Protein AF-A0A521YXJ2-F1 (afdb_monomer_lite)

Sequence (205 aa):
MDPWPPGGCRNCDVQESGEGKDGNRLSAQAKELLFYVPEQVDSIVVYGRAVLLAAIAFYGVRLAMMDIPSWEMSSSLIHLPMVPIHEFGHVVFRPFGEFVMLLGGSLFQIALPLVFGGIFLVKNRDPFAASVMLRWSAAAVTDVAPYIYDARAPQHVLLTGRTGDSGAHDFIDVLGPRRSRPRRGDDAPRPCLGRSAGVATIPRK

Radius of gyration: 31.69 Å; chains: 1; bounding box: 70×32×151 Å

Structure (mmCIF, N/CA/C/O backbone):
data_AF-A0A521YXJ2-F1
#
_entry.id   AF-A0A521YXJ2-F1
#
loop_
_atom_site.group_PDB
_atom_site.id
_atom_site.type_symbol
_atom_site.label_atom_id
_atom_site.label_alt_id
_atom_site.label_comp_id
_atom_site.label_asym_id
_atom_site.label_entity_id
_atom_site.label_seq_id
_atom_site.pdbx_PDB_ins_code
_atom_site.Cartn_x
_atom_site.Cartn_y
_atom_site.Cartn_z
_atom_site.occupancy
_atom_site.B_iso_or_equiv
_atom_site.auth_seq_id
_atom_site.auth_comp_id
_atom_site.auth_asym_id
_atom_site.auth_atom_id
_atom_site.pdbx_PDB_model_num
ATOM 1 N N . MET A 1 1 ? 46.396 -4.142 70.827 1.00 41.16 1 MET A N 1
ATOM 2 C CA . MET A 1 1 ? 46.590 -5.598 70.638 1.00 41.16 1 MET A CA 1
ATOM 3 C C . MET A 1 1 ? 45.192 -6.157 70.529 1.00 41.16 1 MET A C 1
ATOM 5 O O . MET A 1 1 ? 44.500 -6.270 71.531 1.00 41.16 1 MET A O 1
ATOM 9 N N . ASP A 1 2 ? 44.758 -6.274 69.280 1.00 53.59 2 ASP A N 1
ATOM 10 C CA . ASP A 1 2 ? 43.369 -6.103 68.834 1.00 53.59 2 ASP A CA 1
ATOM 11 C C . ASP A 1 2 ? 42.648 -7.465 68.725 1.00 53.59 2 ASP A C 1
ATOM 13 O O . ASP A 1 2 ? 43.304 -8.497 68.889 1.00 53.59 2 ASP A O 1
ATOM 17 N N . PRO A 1 3 ? 41.332 -7.513 68.421 1.00 57.75 3 PRO A N 1
ATOM 18 C CA . PRO A 1 3 ? 40.996 -7.575 66.993 1.00 57.75 3 PRO A CA 1
ATOM 19 C C . PRO A 1 3 ? 39.682 -6.879 66.565 1.00 57.75 3 PRO A C 1
ATOM 21 O O . PRO A 1 3 ? 38.615 -7.075 67.137 1.00 57.75 3 PRO A O 1
ATOM 24 N N . TRP A 1 4 ? 39.810 -6.081 65.501 1.00 54.09 4 TRP A N 1
ATOM 25 C CA . TRP A 1 4 ? 38.975 -5.993 64.285 1.00 54.09 4 TRP A CA 1
ATOM 26 C C . TRP A 1 4 ? 37.512 -6.521 64.305 1.00 54.09 4 TRP A C 1
ATOM 28 O O . TRP A 1 4 ? 37.307 -7.718 64.512 1.00 54.09 4 TRP A O 1
ATOM 38 N N . PRO A 1 5 ? 36.489 -5.716 63.934 1.00 60.41 5 PRO A N 1
ATOM 39 C CA . PRO A 1 5 ? 35.164 -6.238 63.592 1.00 60.41 5 PRO A CA 1
ATOM 40 C C . PRO A 1 5 ? 35.111 -6.761 62.137 1.00 60.41 5 PRO A C 1
ATOM 42 O O . PRO A 1 5 ? 35.744 -6.189 61.245 1.00 60.41 5 PRO A O 1
ATOM 45 N N . PRO A 1 6 ? 34.359 -7.843 61.863 1.00 55.09 6 PRO A N 1
ATOM 46 C CA . PRO A 1 6 ? 34.331 -8.502 60.561 1.00 55.09 6 PRO A CA 1
ATOM 47 C C . PRO A 1 6 ? 33.684 -7.620 59.486 1.00 55.09 6 PRO A C 1
ATOM 49 O O . PRO A 1 6 ? 32.713 -6.906 59.730 1.00 55.09 6 PRO A O 1
ATOM 52 N N . GLY A 1 7 ? 34.270 -7.674 58.288 1.00 53.66 7 GLY A N 1
ATOM 53 C CA . GLY A 1 7 ? 33.936 -6.829 57.151 1.00 53.66 7 GLY A CA 1
ATOM 54 C C . GLY A 1 7 ? 32.462 -6.864 56.754 1.00 53.66 7 GLY A C 1
ATOM 55 O O . GLY A 1 7 ? 31.881 -7.923 56.523 1.00 53.66 7 GLY A O 1
ATOM 56 N N . GLY A 1 8 ? 31.892 -5.669 56.598 1.00 50.81 8 GLY A N 1
ATOM 57 C CA . GLY A 1 8 ? 30.672 -5.472 55.834 1.00 50.81 8 GLY A CA 1
ATOM 58 C C . GLY A 1 8 ? 30.930 -5.815 54.369 1.00 50.81 8 GLY A C 1
ATOM 59 O O . GLY A 1 8 ? 31.820 -5.245 53.732 1.00 50.81 8 GLY A O 1
ATOM 60 N N . CYS A 1 9 ? 30.161 -6.770 53.850 1.00 53.72 9 CYS A N 1
ATOM 61 C CA . CYS A 1 9 ? 30.070 -7.047 52.427 1.00 53.72 9 CYS A CA 1
ATOM 62 C C . CYS A 1 9 ? 29.789 -5.746 51.673 1.00 53.72 9 CYS A C 1
ATOM 64 O O . CYS A 1 9 ? 28.797 -5.064 51.922 1.00 53.72 9 CYS A O 1
ATOM 66 N N . ARG A 1 10 ? 30.678 -5.422 50.733 1.00 55.75 10 ARG A N 1
ATOM 67 C CA . ARG A 1 10 ? 30.412 -4.460 49.667 1.00 55.75 10 ARG A CA 1
ATOM 68 C C . ARG A 1 10 ? 29.102 -4.866 48.993 1.00 55.75 10 ARG A C 1
ATOM 70 O O . ARG A 1 10 ? 28.999 -6.003 48.534 1.00 55.75 10 ARG A O 1
ATOM 77 N N . ASN A 1 11 ? 28.144 -3.945 48.913 1.00 50.59 11 ASN A N 1
ATOM 78 C CA . ASN A 1 11 ? 27.111 -4.005 47.887 1.00 50.59 11 ASN A CA 1
ATOM 79 C C . ASN A 1 11 ? 27.833 -4.014 46.536 1.00 50.59 11 ASN A C 1
ATOM 81 O O . ASN A 1 11 ? 28.225 -2.976 46.009 1.00 50.59 11 ASN A O 1
ATOM 85 N N . CYS A 1 12 ? 28.066 -5.208 46.003 1.00 54.59 12 CYS A N 1
ATOM 86 C CA . CYS A 1 12 ? 28.153 -5.395 44.574 1.00 54.59 12 CYS A CA 1
ATOM 87 C C . CYS A 1 12 ? 26.705 -5.359 44.101 1.00 54.59 12 CYS A C 1
ATOM 89 O O . CYS A 1 12 ? 26.057 -6.401 44.018 1.00 54.59 12 CYS A O 1
ATOM 91 N N . ASP A 1 13 ? 26.183 -4.155 43.867 1.00 52.94 13 ASP A N 1
ATOM 92 C CA . ASP A 1 13 ? 25.022 -4.002 43.006 1.00 52.94 13 ASP A CA 1
ATOM 93 C C . ASP A 1 13 ? 25.432 -4.597 41.660 1.00 52.94 13 ASP A C 1
ATOM 95 O O . ASP A 1 13 ? 26.176 -4.003 40.877 1.00 52.94 13 ASP A O 1
ATOM 99 N N . VAL A 1 14 ? 25.038 -5.853 41.453 1.00 51.22 14 VAL A N 1
ATOM 100 C CA . VAL A 1 14 ? 25.116 -6.514 40.162 1.00 51.22 14 VAL A CA 1
ATOM 101 C C . VAL A 1 14 ? 24.252 -5.666 39.250 1.00 51.22 14 VAL A C 1
ATOM 103 O O . VAL A 1 14 ? 23.027 -5.643 39.357 1.00 51.22 14 VAL A O 1
ATOM 106 N N . GLN A 1 15 ? 24.921 -4.913 38.387 1.00 52.69 15 GLN A N 1
ATOM 107 C CA . GLN A 1 15 ? 24.310 -4.192 37.292 1.00 52.69 15 GLN A CA 1
ATOM 108 C C . GLN A 1 15 ? 23.819 -5.254 36.304 1.00 52.69 15 GLN A C 1
ATOM 110 O O . GLN A 1 15 ? 24.511 -5.633 35.362 1.00 52.69 15 GLN A O 1
ATOM 115 N N . GLU A 1 16 ? 22.653 -5.827 36.608 1.00 52.62 16 GLU A N 1
ATOM 116 C CA . GLU A 1 16 ? 21.943 -6.743 35.729 1.00 52.62 16 GLU A CA 1
ATOM 117 C C . GLU A 1 16 ? 21.689 -5.998 34.418 1.00 52.62 16 GLU A C 1
ATOM 119 O O . GLU A 1 16 ? 21.041 -4.948 34.389 1.00 52.62 16 GLU A O 1
ATOM 124 N N . SER A 1 17 ? 22.301 -6.526 33.360 1.00 49.09 17 SER A N 1
ATOM 125 C CA . SER A 1 17 ? 22.261 -6.041 31.986 1.00 49.09 17 SER A CA 1
ATOM 126 C C . SER A 1 17 ? 20.885 -5.475 31.601 1.00 49.09 17 SER A C 1
ATOM 128 O O . SER A 1 17 ? 19.866 -6.171 31.626 1.00 49.09 17 SER A O 1
ATOM 130 N N . GLY A 1 18 ? 20.869 -4.192 31.222 1.00 54.66 18 GLY A N 1
ATOM 131 C CA . GLY A 1 18 ? 19.676 -3.446 30.814 1.00 54.66 18 GLY A CA 1
ATOM 132 C C . GLY A 1 18 ? 18.963 -4.000 29.575 1.00 54.66 18 GLY A C 1
ATOM 133 O O . GLY A 1 18 ? 17.796 -3.680 29.366 1.00 54.66 18 GLY A O 1
ATOM 134 N N . GLU A 1 19 ? 19.586 -4.899 28.804 1.00 55.28 19 GLU A N 1
ATOM 135 C CA . GLU A 1 19 ? 18.961 -5.492 27.612 1.00 55.28 19 GLU A CA 1
ATOM 136 C C . GLU A 1 19 ? 17.715 -6.330 27.942 1.00 55.28 19 GLU A C 1
ATOM 138 O O . GLU A 1 19 ? 16.719 -6.275 27.216 1.00 55.28 19 GLU A O 1
ATOM 143 N N . GLY A 1 20 ? 17.713 -7.059 29.065 1.00 57.03 20 GLY A N 1
ATOM 144 C CA . GLY A 1 20 ? 16.579 -7.909 29.455 1.00 57.03 20 GLY A CA 1
ATOM 145 C C . GLY A 1 20 ? 15.362 -7.122 29.960 1.00 57.03 20 GLY A C 1
ATOM 146 O O . GLY A 1 20 ? 14.214 -7.490 29.698 1.00 57.03 20 GLY A O 1
ATOM 147 N N . LYS A 1 21 ? 15.594 -6.004 30.661 1.00 60.59 21 LYS A N 1
ATOM 148 C CA . LYS A 1 21 ? 14.526 -5.126 31.171 1.00 60.59 21 LYS A CA 1
ATOM 149 C C . LYS A 1 21 ? 13.880 -4.312 30.054 1.00 60.59 21 LYS A C 1
ATOM 151 O O . LYS A 1 21 ? 12.656 -4.170 30.045 1.00 60.59 21 LYS A O 1
ATOM 156 N N . ASP A 1 22 ? 14.672 -3.820 29.110 1.00 70.56 22 ASP A N 1
ATOM 157 C CA . ASP A 1 22 ? 14.173 -2.984 28.020 1.00 70.56 22 ASP A CA 1
ATOM 158 C C . ASP A 1 22 ? 13.375 -3.803 26.993 1.00 70.56 22 ASP A C 1
ATOM 160 O O . ASP A 1 22 ? 12.296 -3.374 26.576 1.00 70.56 22 ASP A O 1
ATOM 164 N N . GLY A 1 23 ? 13.792 -5.040 26.691 1.00 76.38 23 GLY A N 1
ATOM 165 C CA . GLY A 1 23 ? 13.023 -5.964 25.844 1.00 76.38 23 GLY A CA 1
ATOM 166 C C . GLY A 1 23 ? 11.642 -6.327 26.416 1.00 76.38 23 GLY A C 1
ATOM 167 O O . GLY A 1 23 ? 10.638 -6.350 25.694 1.00 76.38 23 GLY A O 1
ATOM 168 N N . ASN A 1 24 ? 11.547 -6.529 27.734 1.00 82.56 24 ASN A N 1
ATOM 169 C CA . ASN A 1 24 ? 10.267 -6.790 28.404 1.00 82.56 24 ASN A CA 1
ATOM 170 C C . ASN A 1 24 ? 9.344 -5.561 28.416 1.00 82.56 24 ASN A C 1
ATOM 172 O O . ASN A 1 24 ? 8.128 -5.702 28.298 1.00 82.56 24 ASN A O 1
ATOM 176 N N . ARG A 1 25 ? 9.897 -4.346 28.501 1.00 83.19 25 ARG A N 1
ATOM 177 C CA . ARG A 1 25 ? 9.107 -3.104 28.451 1.00 83.19 25 ARG A CA 1
ATOM 178 C C . ARG A 1 25 ? 8.582 -2.819 27.049 1.00 83.19 25 ARG A C 1
ATOM 180 O O . ARG A 1 25 ? 7.405 -2.500 26.907 1.00 83.19 25 ARG A O 1
ATOM 187 N N . LEU A 1 26 ? 9.416 -2.982 26.023 1.00 83.75 26 LEU A N 1
ATOM 188 C CA . LEU A 1 26 ? 9.014 -2.789 24.627 1.00 83.75 26 LEU A CA 1
ATOM 189 C C . LEU A 1 26 ? 7.936 -3.792 24.206 1.00 83.75 26 LEU A C 1
ATOM 191 O O . LEU A 1 26 ? 6.938 -3.412 23.598 1.00 83.75 26 LEU A O 1
ATOM 195 N N . SER A 1 27 ? 8.095 -5.063 24.575 1.00 83.12 27 SER A N 1
ATOM 196 C CA . SER A 1 27 ? 7.092 -6.089 24.275 1.00 83.12 27 SER A CA 1
ATOM 197 C C . SER A 1 27 ? 5.777 -5.867 25.028 1.00 83.12 27 SER A C 1
ATOM 199 O O . SER A 1 27 ? 4.709 -6.085 24.454 1.00 83.12 27 SER A O 1
ATOM 201 N N . ALA A 1 28 ? 5.821 -5.388 26.274 1.00 83.81 28 ALA A N 1
ATOM 202 C CA . ALA A 1 28 ? 4.622 -5.013 27.022 1.00 83.81 28 ALA A CA 1
ATOM 203 C C . ALA A 1 28 ? 3.886 -3.827 26.375 1.00 83.81 28 ALA A C 1
ATOM 205 O O . ALA A 1 28 ? 2.679 -3.910 26.154 1.00 83.81 28 ALA A O 1
ATOM 206 N N . GLN A 1 29 ? 4.610 -2.772 25.989 1.00 85.00 29 GLN A N 1
ATOM 207 C CA . GLN A 1 29 ? 4.040 -1.613 25.290 1.00 85.00 29 GLN A CA 1
ATOM 208 C C . GLN A 1 29 ? 3.445 -1.998 23.931 1.00 85.00 29 GLN A C 1
ATOM 210 O O . GLN A 1 29 ? 2.347 -1.565 23.589 1.00 85.00 29 GLN A O 1
ATOM 215 N N . ALA A 1 30 ? 4.132 -2.850 23.167 1.00 85.00 30 ALA A N 1
ATOM 216 C CA . ALA A 1 30 ? 3.632 -3.338 21.885 1.00 85.00 30 ALA A CA 1
ATOM 217 C C . ALA A 1 30 ? 2.335 -4.143 22.046 1.00 85.00 30 ALA A C 1
ATOM 219 O O . ALA A 1 30 ? 1.406 -3.968 21.261 1.00 85.00 30 ALA A O 1
ATOM 220 N N . LYS A 1 31 ? 2.243 -4.995 23.077 1.00 85.50 31 LYS A N 1
ATOM 221 C CA . LYS A 1 31 ? 1.017 -5.747 23.382 1.00 85.50 31 LYS A CA 1
ATOM 222 C C . LYS A 1 31 ? -0.137 -4.827 23.756 1.00 85.50 31 LYS A C 1
ATOM 224 O O . LYS A 1 31 ? -1.232 -5.020 23.241 1.00 85.50 31 LYS A O 1
ATOM 229 N N . GLU A 1 32 ? 0.110 -3.833 24.606 1.00 87.69 32 GLU A N 1
ATOM 230 C CA . GLU A 1 32 ? -0.907 -2.847 24.986 1.00 87.69 32 GLU A CA 1
ATOM 231 C C . GLU A 1 32 ? -1.436 -2.097 23.760 1.00 87.69 32 GLU A C 1
ATOM 233 O O . GLU A 1 32 ? -2.633 -1.859 23.648 1.00 87.69 32 GLU A O 1
ATOM 238 N N . LEU A 1 33 ? -0.554 -1.764 22.817 1.00 85.25 33 LEU A N 1
ATOM 239 C CA . LEU A 1 33 ? -0.923 -1.020 21.622 1.00 85.25 33 LEU A CA 1
ATOM 240 C C . LEU A 1 33 ? -1.685 -1.876 20.599 1.00 85.25 33 LEU A C 1
ATOM 242 O O . LEU A 1 33 ? -2.711 -1.446 20.077 1.00 85.25 33 LEU A O 1
ATOM 246 N N . LEU A 1 34 ? -1.195 -3.088 20.316 1.00 86.06 34 LEU A N 1
ATOM 247 C CA . LEU A 1 34 ? -1.782 -4.003 19.327 1.00 86.06 34 LEU A CA 1
ATOM 248 C C . LEU A 1 34 ? -3.118 -4.586 19.781 1.00 86.06 34 LEU A C 1
ATOM 250 O O . LEU A 1 34 ? -4.016 -4.775 18.964 1.00 86.06 34 LEU A O 1
ATOM 254 N N . PHE A 1 35 ? -3.242 -4.869 21.073 1.00 88.38 35 PHE A N 1
ATOM 255 C CA . PHE A 1 35 ? -4.429 -5.473 21.667 1.00 88.38 35 PHE A CA 1
ATOM 256 C C . PHE A 1 35 ? -5.184 -4.483 22.547 1.00 88.38 35 PHE A C 1
ATOM 258 O O . PHE A 1 35 ? -5.860 -4.888 23.490 1.00 88.38 35 PHE A O 1
ATOM 265 N N . TYR A 1 36 ? -5.076 -3.187 22.247 1.00 86.00 36 TYR A N 1
ATOM 266 C CA . TYR A 1 36 ? -5.874 -2.181 22.928 1.00 86.00 36 TYR A CA 1
ATOM 267 C C . TYR A 1 36 ? -7.362 -2.478 22.715 1.00 86.00 36 TYR A C 1
ATOM 269 O O . TYR A 1 36 ? -7.860 -2.468 21.586 1.00 86.00 36 TYR A O 1
ATOM 277 N N . VAL A 1 37 ? -8.072 -2.728 23.815 1.00 83.38 37 VAL A N 1
ATOM 278 C CA . VAL A 1 37 ? -9.523 -2.894 23.831 1.00 83.38 37 VAL A CA 1
ATOM 279 C C . VAL A 1 37 ? -10.107 -1.754 24.665 1.00 83.38 37 VAL A C 1
ATOM 281 O O . VAL A 1 37 ? -9.789 -1.654 25.850 1.00 83.38 37 VAL A O 1
ATOM 284 N N . PRO A 1 38 ? -10.931 -0.873 24.076 1.00 82.50 38 PRO A N 1
ATOM 285 C CA . PRO A 1 38 ? -11.632 0.157 24.835 1.00 82.50 38 PRO A CA 1
ATOM 286 C C . PRO A 1 38 ? -12.597 -0.465 25.855 1.00 82.50 38 PRO A C 1
ATOM 288 O O . PRO A 1 38 ? -13.242 -1.474 25.581 1.00 82.50 38 PRO A O 1
ATOM 291 N N . GLU A 1 39 ? -12.716 0.172 27.020 1.00 77.75 39 GLU A N 1
ATOM 292 C CA . GLU A 1 39 ? -13.509 -0.320 28.158 1.00 77.75 39 GLU A CA 1
ATOM 293 C C . GLU A 1 39 ? -15.015 -0.381 27.856 1.00 77.75 39 GLU A C 1
ATOM 295 O O . GLU A 1 39 ? -15.726 -1.236 28.379 1.00 77.75 39 GLU A O 1
ATOM 300 N N . GLN A 1 40 ? -15.502 0.501 26.977 1.00 81.75 40 GLN A N 1
ATOM 301 C CA . GLN A 1 40 ? -16.891 0.535 26.526 1.00 81.75 40 GLN A CA 1
ATOM 302 C C . GLN A 1 40 ? -16.944 0.875 25.034 1.00 81.75 40 GLN A C 1
ATOM 304 O O . GLN A 1 40 ? -16.298 1.819 24.575 1.00 81.75 40 GLN A O 1
ATOM 309 N N . VAL A 1 41 ? -17.726 0.111 24.271 1.00 84.38 41 VAL A N 1
ATOM 310 C CA . VAL A 1 41 ? -17.994 0.364 22.850 1.00 84.38 41 VAL A CA 1
ATOM 311 C C . VAL A 1 41 ? -19.480 0.187 22.613 1.00 84.38 41 VAL A C 1
ATOM 313 O O . VAL A 1 41 ? -20.065 -0.804 23.048 1.00 84.38 41 VAL A O 1
ATOM 316 N N . ASP A 1 42 ? -20.084 1.132 21.900 1.00 90.38 42 ASP A N 1
ATOM 317 C CA . ASP A 1 42 ? -21.460 0.989 21.443 1.00 90.38 42 ASP A CA 1
ATOM 318 C C . ASP A 1 42 ? -21.597 -0.270 20.568 1.00 90.38 42 ASP A C 1
ATOM 320 O O . ASP A 1 42 ? -20.776 -0.535 19.681 1.00 90.38 42 ASP A O 1
ATOM 324 N N . SER A 1 43 ? -22.656 -1.045 20.797 1.00 91.25 43 SER A N 1
ATOM 325 C CA . SER A 1 43 ? -22.951 -2.249 20.019 1.00 91.25 43 SER A CA 1
ATOM 326 C C . SER A 1 43 ? -23.026 -1.963 18.516 1.00 91.25 43 SER A C 1
ATOM 328 O O . SER A 1 43 ? -22.565 -2.780 17.719 1.00 91.25 43 SER A O 1
ATOM 330 N N . ILE A 1 44 ? -23.526 -0.791 18.106 1.00 94.50 44 ILE A N 1
ATOM 331 C CA . ILE A 1 44 ? -23.603 -0.405 16.692 1.00 94.50 44 ILE A CA 1
ATOM 332 C C . ILE A 1 44 ? -22.220 -0.335 16.036 1.00 94.50 44 ILE A C 1
ATOM 334 O O . ILE A 1 44 ? -22.055 -0.751 14.890 1.00 94.50 44 ILE A O 1
ATOM 338 N N . VAL A 1 45 ? -21.204 0.126 16.772 1.00 92.19 45 VAL A N 1
ATOM 339 C CA . VAL A 1 45 ? -19.823 0.224 16.284 1.00 92.19 45 VAL A CA 1
ATOM 340 C C . VAL A 1 45 ? -19.212 -1.167 16.151 1.00 92.19 45 VAL A C 1
ATOM 342 O O . VAL A 1 45 ? -18.511 -1.433 15.175 1.00 92.19 45 VAL A O 1
ATOM 345 N N . VAL A 1 46 ? -19.505 -2.075 17.086 1.00 92.62 46 VAL A N 1
ATOM 346 C CA . VAL A 1 46 ? -19.044 -3.470 17.019 1.00 92.62 46 VAL A CA 1
ATOM 347 C C . VAL A 1 46 ? -19.629 -4.173 15.797 1.00 92.62 46 VAL A C 1
ATOM 349 O O . VAL A 1 46 ? -18.873 -4.722 14.993 1.00 92.62 46 VAL A O 1
ATOM 352 N N . TYR A 1 47 ? -20.949 -4.109 15.605 1.00 95.06 47 TYR A N 1
ATOM 353 C CA . TYR A 1 47 ? -21.595 -4.700 14.431 1.00 95.06 47 TYR A CA 1
ATOM 354 C C . TYR A 1 47 ? -21.111 -4.048 13.133 1.00 95.06 47 TYR A C 1
ATOM 356 O O . TYR A 1 47 ? -20.799 -4.755 12.177 1.00 95.06 47 TYR A O 1
ATOM 364 N N . GLY A 1 48 ? -20.955 -2.721 13.111 1.00 96.19 48 GLY A N 1
ATOM 365 C CA . GLY A 1 48 ? -20.400 -2.000 11.966 1.00 96.19 48 GLY A CA 1
ATOM 366 C C . GLY A 1 48 ? -18.989 -2.469 11.601 1.00 96.19 48 GLY A C 1
ATOM 367 O O . GLY A 1 48 ? -18.720 -2.766 10.437 1.00 96.19 48 GLY A O 1
ATOM 368 N N . ARG A 1 49 ? -18.096 -2.617 12.589 1.00 95.00 49 ARG A N 1
ATOM 369 C CA . ARG A 1 49 ? -16.736 -3.148 12.385 1.00 95.00 49 ARG A CA 1
ATOM 370 C C . ARG A 1 49 ? -16.748 -4.602 11.924 1.00 95.00 49 ARG A C 1
ATOM 372 O O . ARG A 1 49 ? -15.954 -4.949 11.056 1.00 95.00 49 ARG A O 1
ATOM 379 N N . ALA A 1 50 ? -17.647 -5.432 12.447 1.00 95.50 50 ALA A N 1
ATOM 380 C CA . ALA A 1 50 ? -17.781 -6.824 12.025 1.00 95.50 50 ALA A CA 1
ATOM 381 C C . ALA A 1 50 ? -18.233 -6.939 10.558 1.00 95.50 50 ALA A C 1
ATOM 383 O O . ALA A 1 50 ? -17.620 -7.675 9.785 1.00 95.50 50 ALA A O 1
ATOM 384 N N . VAL A 1 51 ? -19.247 -6.167 10.148 1.00 97.12 51 VAL A N 1
ATOM 385 C CA . VAL A 1 51 ? -19.700 -6.118 8.747 1.00 97.12 51 VAL A CA 1
ATOM 386 C C . VAL A 1 51 ? -18.593 -5.591 7.838 1.00 97.12 51 VAL A C 1
ATOM 388 O O . VAL A 1 51 ? -18.319 -6.184 6.795 1.00 97.12 51 VAL A O 1
ATOM 391 N N . LEU A 1 52 ? -17.913 -4.517 8.244 1.00 96.62 52 LEU A N 1
ATOM 392 C CA . LEU A 1 52 ? -16.798 -3.959 7.486 1.00 96.62 52 LEU A CA 1
ATOM 393 C C . LEU A 1 52 ? -15.658 -4.974 7.336 1.00 96.62 52 LEU A C 1
ATOM 395 O O . LEU A 1 52 ? -15.134 -5.145 6.238 1.00 96.62 52 LEU A O 1
ATOM 399 N N . LEU A 1 53 ? -15.304 -5.689 8.405 1.00 96.31 53 LEU A N 1
ATOM 400 C CA . LEU A 1 53 ? -14.286 -6.736 8.364 1.00 96.31 53 LEU A CA 1
ATOM 401 C C . LEU A 1 53 ? -14.680 -7.862 7.407 1.00 96.31 53 LEU A C 1
ATOM 403 O O . LEU A 1 53 ? -13.852 -8.289 6.607 1.00 96.31 53 LEU A O 1
ATOM 407 N N . ALA A 1 54 ? -15.937 -8.308 7.447 1.00 97.25 54 ALA A N 1
ATOM 408 C CA . ALA A 1 54 ? -16.446 -9.330 6.540 1.00 97.25 54 ALA A CA 1
ATOM 409 C C . ALA A 1 54 ? -16.382 -8.873 5.073 1.00 97.25 54 ALA A C 1
ATOM 411 O O . ALA A 1 54 ? -15.914 -9.624 4.219 1.00 97.25 54 ALA A O 1
ATOM 412 N N . ALA A 1 55 ? -16.769 -7.627 4.780 1.00 97.12 55 ALA A N 1
ATOM 413 C CA . ALA A 1 55 ? -16.680 -7.053 3.438 1.00 97.12 55 ALA A CA 1
ATOM 414 C C . ALA A 1 55 ? -15.223 -6.957 2.946 1.00 97.12 55 ALA A C 1
ATOM 416 O O . ALA A 1 55 ? -14.911 -7.344 1.819 1.00 97.12 55 ALA A O 1
ATOM 417 N N . ILE A 1 56 ? -14.313 -6.499 3.809 1.00 96.31 56 ILE A N 1
ATOM 418 C CA . ILE A 1 56 ? -12.876 -6.402 3.530 1.00 96.31 56 ILE A CA 1
ATOM 419 C C . ILE A 1 56 ? -12.256 -7.790 3.309 1.00 96.31 56 ILE A C 1
ATOM 421 O O . ILE A 1 56 ? -11.441 -7.964 2.396 1.00 96.31 56 ILE A O 1
ATOM 425 N N . ALA A 1 57 ? -12.633 -8.782 4.116 1.00 95.69 57 ALA A N 1
ATOM 426 C CA . ALA A 1 57 ? -12.175 -10.160 3.979 1.00 95.69 57 ALA A CA 1
ATOM 427 C C . ALA A 1 57 ? -12.677 -10.775 2.669 1.00 95.69 57 ALA A C 1
ATOM 429 O O . ALA A 1 57 ? -11.871 -11.277 1.891 1.00 95.69 57 ALA A O 1
ATOM 430 N N . PHE A 1 58 ? -13.972 -10.644 2.370 1.00 96.81 58 PHE A N 1
ATOM 431 C CA . PHE A 1 58 ? -14.563 -11.100 1.112 1.00 96.81 58 PHE A CA 1
ATOM 432 C C . PHE A 1 58 ? -13.866 -10.478 -0.102 1.00 96.81 58 PHE A C 1
ATOM 434 O O . PHE A 1 58 ? -13.410 -11.194 -0.992 1.00 96.81 58 PHE A O 1
ATOM 441 N N . TYR A 1 59 ? -13.704 -9.152 -0.114 1.00 96.44 59 TYR A N 1
ATOM 442 C CA . TYR A 1 59 ? -12.983 -8.471 -1.187 1.00 96.44 59 TYR A CA 1
ATOM 443 C C . TYR A 1 59 ? -11.514 -8.915 -1.260 1.00 96.44 59 TYR A C 1
ATOM 445 O O . TYR A 1 59 ? -10.956 -9.029 -2.343 1.00 96.44 59 TYR A O 1
ATOM 453 N N . GLY A 1 60 ? -10.889 -9.224 -0.121 1.00 93.50 60 GLY A N 1
ATOM 454 C CA . GLY A 1 60 ? -9.509 -9.718 -0.069 1.00 93.50 60 GLY A CA 1
ATOM 455 C C . GLY A 1 60 ? -9.362 -11.091 -0.705 1.00 9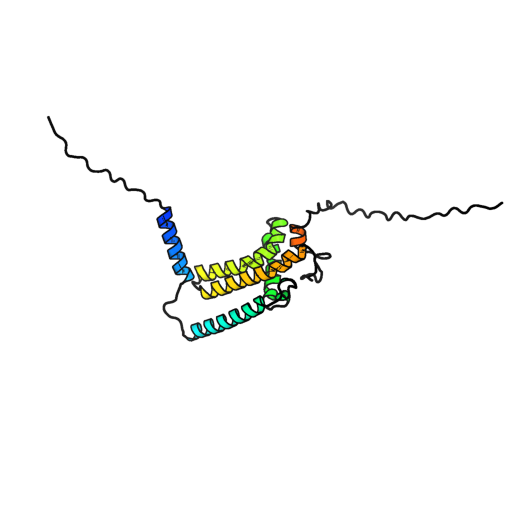3.50 60 GLY A C 1
ATOM 456 O O . GLY A 1 60 ? -8.453 -11.295 -1.498 1.00 93.50 60 GLY A O 1
ATOM 457 N N . VAL A 1 61 ? -10.297 -11.997 -0.425 1.00 94.44 61 VAL A N 1
ATOM 458 C CA . VAL A 1 61 ? -10.363 -13.309 -1.077 1.00 94.44 61 VAL A CA 1
ATOM 459 C C . VAL A 1 61 ? -10.564 -13.152 -2.583 1.00 94.44 61 VAL A C 1
ATOM 461 O O . VAL A 1 61 ? -9.885 -13.819 -3.354 1.00 94.44 61 VAL A O 1
ATOM 464 N N . ARG A 1 62 ? -11.434 -12.230 -3.018 1.00 95.00 62 ARG A N 1
ATOM 465 C CA . ARG A 1 62 ? -11.628 -11.941 -4.448 1.00 95.00 62 ARG A CA 1
ATOM 466 C C . ARG A 1 62 ? -10.337 -11.479 -5.123 1.00 95.00 62 ARG A C 1
ATOM 468 O O . ARG A 1 62 ? -10.042 -11.988 -6.193 1.00 95.00 62 ARG A O 1
ATOM 475 N N . LEU A 1 63 ? -9.574 -10.580 -4.495 1.00 93.25 63 LEU A N 1
ATOM 476 C CA . LEU A 1 63 ? -8.266 -10.148 -5.003 1.00 93.25 63 LEU A CA 1
ATOM 477 C C . LEU A 1 63 ? -7.244 -11.294 -5.017 1.00 93.25 63 LEU A C 1
ATOM 479 O O . LEU A 1 63 ? -6.517 -11.447 -5.985 1.00 93.25 63 LEU A O 1
ATOM 483 N N . ALA A 1 64 ? -7.213 -12.129 -3.977 1.00 91.38 64 ALA A N 1
ATOM 484 C CA . ALA A 1 64 ? -6.290 -13.264 -3.891 1.00 91.38 64 ALA A CA 1
ATOM 485 C C . ALA A 1 64 ? -6.581 -14.376 -4.916 1.00 91.38 64 ALA A C 1
ATOM 487 O O . ALA A 1 64 ? -5.709 -15.192 -5.195 1.00 91.38 64 ALA A O 1
ATOM 488 N N . MET A 1 65 ? -7.806 -14.428 -5.447 1.00 93.62 65 MET A N 1
ATOM 489 C CA . MET A 1 65 ? -8.206 -15.347 -6.515 1.00 93.62 65 MET A CA 1
ATOM 490 C C . MET A 1 65 ? -7.941 -14.797 -7.924 1.00 93.62 65 MET A C 1
ATOM 492 O O . MET A 1 65 ? -8.127 -15.545 -8.881 1.00 93.62 65 MET A O 1
ATOM 496 N N . MET A 1 66 ? -7.567 -13.520 -8.064 1.00 92.62 66 MET A N 1
ATOM 497 C CA . MET A 1 66 ? -7.212 -12.940 -9.362 1.00 92.62 66 MET A CA 1
ATOM 498 C C . MET A 1 66 ? -5.886 -13.504 -9.859 1.00 92.62 66 MET A C 1
ATOM 500 O O . MET A 1 66 ? -4.996 -13.845 -9.073 1.00 92.62 66 MET A O 1
ATOM 504 N N . ASP A 1 67 ? -5.739 -13.566 -11.175 1.00 91.88 67 ASP A N 1
ATOM 505 C CA . ASP A 1 67 ? -4.507 -14.022 -11.793 1.00 91.88 67 ASP A CA 1
ATOM 506 C C . ASP A 1 67 ? -3.421 -12.937 -11.701 1.00 91.88 67 ASP A C 1
ATOM 508 O O . ASP A 1 67 ? -3.478 -11.884 -12.340 1.00 91.88 67 ASP A O 1
ATOM 512 N N . ILE A 1 68 ? -2.420 -13.192 -10.855 1.00 86.25 68 ILE A N 1
ATOM 513 C CA . ILE A 1 68 ? -1.334 -12.242 -10.582 1.00 86.25 68 ILE A CA 1
ATOM 514 C C . ILE A 1 68 ? -0.468 -12.001 -11.835 1.00 86.25 68 ILE A C 1
ATOM 516 O O . ILE A 1 68 ? -0.212 -10.835 -12.132 1.00 86.25 68 ILE A O 1
ATOM 520 N N . PRO A 1 69 ? -0.027 -13.028 -12.599 1.00 86.56 69 PRO A N 1
ATOM 521 C CA . PRO A 1 69 ? 0.819 -12.823 -13.778 1.00 86.56 69 PRO A CA 1
ATOM 522 C C . PRO A 1 69 ? 0.178 -12.014 -14.910 1.00 86.56 69 PRO A C 1
ATOM 524 O O . PRO A 1 69 ? 0.894 -11.292 -15.594 1.00 86.56 69 PRO A O 1
ATOM 527 N N . SER A 1 70 ? -1.138 -12.107 -15.131 1.00 86.44 70 SER A N 1
ATOM 528 C CA . SER A 1 70 ? -1.827 -11.279 -16.138 1.00 86.44 70 SER A CA 1
ATOM 529 C C . SER A 1 70 ? -2.078 -9.836 -15.690 1.00 86.44 70 SER A C 1
ATOM 531 O O . SER A 1 70 ? -2.559 -9.029 -16.486 1.00 86.44 70 SER A O 1
ATOM 533 N N . TRP A 1 71 ? -1.743 -9.502 -14.439 1.00 90.19 71 TRP A N 1
ATOM 534 C CA . TRP A 1 71 ? -2.036 -8.223 -13.795 1.00 90.19 71 TRP A CA 1
ATOM 535 C C . TRP A 1 71 ? -3.531 -7.873 -13.806 1.00 90.19 71 TRP A C 1
ATOM 537 O O . TRP A 1 71 ? -3.920 -6.709 -13.914 1.00 90.19 71 TRP A O 1
ATOM 547 N N . GLU A 1 72 ? -4.393 -8.880 -13.635 1.00 90.75 72 GLU A N 1
ATOM 548 C CA . GLU A 1 72 ? -5.853 -8.712 -13.578 1.00 90.75 72 GLU A CA 1
ATOM 549 C C . GLU A 1 72 ? -6.275 -7.679 -12.514 1.00 90.75 72 GLU A C 1
ATOM 551 O O . GLU A 1 72 ? -7.230 -6.918 -12.699 1.00 90.75 72 GLU A O 1
ATOM 556 N N . MET A 1 73 ? -5.502 -7.579 -11.427 1.00 90.69 73 MET A N 1
ATOM 557 C CA . MET A 1 73 ? -5.746 -6.638 -10.335 1.00 90.69 73 MET A CA 1
ATOM 558 C C . MET A 1 73 ? -5.673 -5.157 -10.748 1.00 90.69 73 MET A C 1
ATOM 560 O O . MET A 1 73 ? -6.279 -4.326 -10.067 1.00 90.69 73 MET A O 1
ATOM 564 N N . SER A 1 74 ? -5.051 -4.821 -11.883 1.00 89.75 74 SER A N 1
ATOM 565 C CA . SER A 1 74 ? -5.073 -3.461 -12.451 1.00 89.75 74 SER A CA 1
ATOM 566 C C . SER A 1 74 ? -6.495 -2.954 -12.742 1.00 89.75 74 SER A C 1
ATOM 568 O O . SER A 1 74 ? -6.767 -1.756 -12.700 1.00 89.75 74 SER A O 1
ATOM 570 N N . SER A 1 75 ? -7.450 -3.864 -12.958 1.00 90.44 75 SER A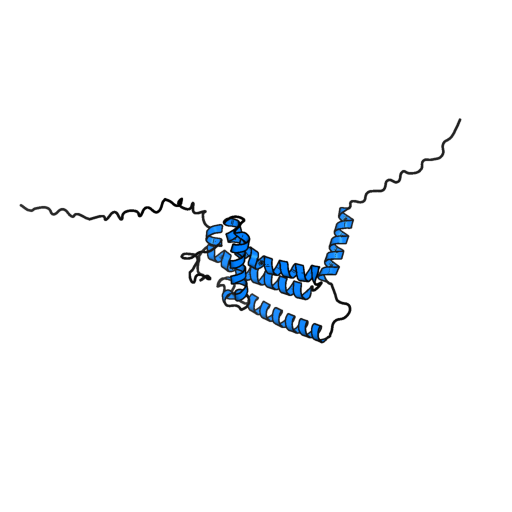 N 1
ATOM 571 C CA . SER A 1 75 ? -8.869 -3.538 -13.163 1.00 90.44 75 SER A CA 1
ATOM 572 C C . SER A 1 75 ? -9.675 -3.388 -11.861 1.00 90.44 75 SER A C 1
ATOM 574 O O . SER A 1 75 ? -10.876 -3.109 -11.888 1.00 90.44 75 SER A O 1
ATOM 576 N N . SER A 1 76 ? -9.041 -3.584 -10.702 1.00 93.31 76 SER A N 1
ATOM 577 C CA . SER A 1 76 ? -9.714 -3.600 -9.404 1.00 93.31 76 SER A CA 1
ATOM 578 C C . SER A 1 76 ? -9.920 -2.201 -8.814 1.00 93.31 76 SER A C 1
ATOM 580 O O . SER A 1 76 ? -9.175 -1.255 -9.072 1.00 93.31 76 SER A O 1
ATOM 582 N N . LEU A 1 77 ? -10.901 -2.076 -7.915 1.00 94.19 77 LEU A N 1
ATOM 583 C CA . LEU A 1 77 ? -11.196 -0.810 -7.232 1.00 94.19 77 LEU A CA 1
ATOM 584 C C . LEU A 1 77 ? -10.032 -0.294 -6.379 1.00 94.19 77 LEU A C 1
ATOM 586 O O . LEU A 1 77 ? -9.924 0.909 -6.162 1.00 94.19 77 LEU A O 1
ATOM 590 N N . ILE A 1 78 ? -9.187 -1.192 -5.863 1.00 93.88 78 ILE A N 1
ATOM 591 C CA . ILE A 1 78 ? -8.092 -0.808 -4.965 1.00 93.88 78 ILE A CA 1
ATOM 592 C C . ILE A 1 78 ? -6.867 -0.305 -5.734 1.00 93.88 78 ILE A C 1
ATOM 594 O O . ILE A 1 78 ? -6.109 0.492 -5.190 1.00 93.88 78 ILE A O 1
ATOM 598 N N . HIS A 1 79 ? -6.720 -0.699 -7.003 1.00 94.31 79 HIS A N 1
ATOM 599 C CA . HIS A 1 79 ? -5.663 -0.210 -7.884 1.00 94.31 79 HIS A CA 1
ATOM 600 C C . HIS A 1 79 ? -5.858 1.274 -8.237 1.00 94.31 79 HIS A C 1
ATOM 602 O O . HIS A 1 79 ? -4.904 2.048 -8.224 1.00 94.31 79 HIS A O 1
ATOM 608 N N . LEU A 1 80 ? -7.106 1.715 -8.440 1.00 94.19 80 LEU A N 1
ATOM 609 C CA . LEU A 1 80 ? -7.439 3.102 -8.801 1.00 94.19 80 LEU A CA 1
ATOM 610 C C . LEU A 1 80 ? -6.773 4.173 -7.911 1.00 94.19 80 LEU A C 1
ATOM 612 O O . LEU A 1 80 ? -6.158 5.081 -8.464 1.00 94.19 80 LEU A O 1
ATOM 616 N N . PRO A 1 81 ? -6.855 4.118 -6.564 1.00 94.88 81 PRO A N 1
ATOM 617 C CA . PRO A 1 81 ? -6.141 5.064 -5.707 1.00 94.88 81 PRO A CA 1
ATOM 618 C C . PRO A 1 81 ? -4.638 4.778 -5.587 1.00 94.88 81 PRO A C 1
ATOM 620 O O . PRO A 1 81 ? -3.881 5.696 -5.282 1.00 94.88 81 PRO A O 1
ATOM 623 N N . MET A 1 82 ? -4.180 3.542 -5.805 1.00 95.88 82 MET A N 1
ATOM 624 C CA . MET A 1 82 ? -2.756 3.193 -5.715 1.00 95.88 82 MET A CA 1
ATOM 625 C C . MET A 1 82 ? -1.927 3.874 -6.803 1.00 95.88 82 MET A C 1
ATOM 627 O O . MET A 1 82 ? -0.830 4.344 -6.519 1.00 95.88 82 MET A O 1
ATOM 631 N N . VAL A 1 83 ? -2.479 3.998 -8.006 1.00 94.75 83 VAL A N 1
ATOM 632 C CA . VAL A 1 83 ? -1.840 4.637 -9.160 1.00 94.75 83 VAL A CA 1
ATOM 633 C C . VAL A 1 83 ? -1.419 6.098 -8.900 1.00 94.75 83 VAL A C 1
ATOM 635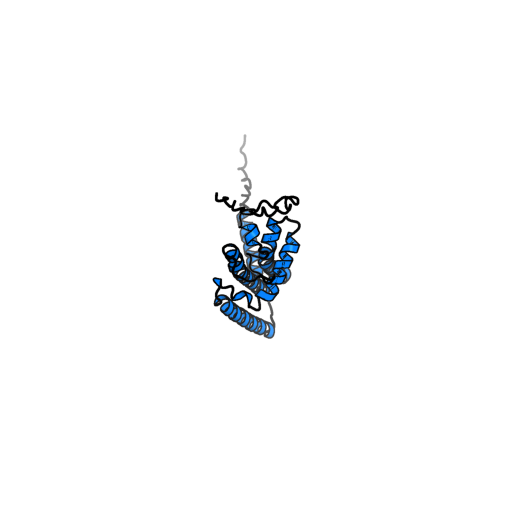 O O . VAL A 1 83 ? -0.235 6.403 -9.002 1.00 94.75 83 VAL A O 1
ATOM 638 N N . PRO A 1 84 ? -2.301 7.036 -8.501 1.00 95.75 84 PRO A N 1
ATOM 639 C CA . PRO A 1 84 ? -1.873 8.403 -8.199 1.00 95.75 84 PRO A CA 1
ATOM 640 C C . PRO A 1 84 ? -0.962 8.487 -6.966 1.00 95.75 84 PRO A C 1
ATOM 642 O O . PRO A 1 84 ? -0.124 9.384 -6.892 1.00 95.75 84 PRO A O 1
ATOM 645 N N . ILE A 1 85 ? -1.089 7.564 -6.002 1.00 97.44 85 ILE A N 1
ATOM 646 C CA . ILE A 1 85 ? -0.151 7.472 -4.871 1.00 97.44 85 ILE A CA 1
ATOM 647 C C . ILE A 1 85 ? 1.245 7.094 -5.383 1.00 97.44 85 ILE A C 1
ATOM 649 O O . ILE A 1 85 ? 2.227 7.690 -4.946 1.00 97.44 85 ILE A O 1
ATOM 653 N N . HIS A 1 86 ? 1.335 6.159 -6.328 1.00 97.44 86 HIS A N 1
ATOM 654 C CA . HIS A 1 86 ? 2.580 5.778 -6.985 1.00 97.44 86 HIS A CA 1
ATOM 655 C C . HIS A 1 86 ? 3.235 6.984 -7.667 1.00 97.44 86 HIS A C 1
ATOM 657 O O . HIS A 1 86 ? 4.370 7.336 -7.357 1.00 97.44 86 HIS A O 1
ATOM 663 N N . GLU A 1 87 ? 2.489 7.699 -8.507 1.00 96.56 87 GLU A N 1
ATOM 664 C CA . GLU A 1 87 ? 3.001 8.884 -9.206 1.00 96.56 87 GLU A CA 1
ATOM 665 C C . GLU A 1 87 ? 3.469 9.976 -8.238 1.00 96.56 87 GLU A C 1
ATOM 667 O O . GLU A 1 87 ? 4.529 10.589 -8.404 1.00 96.56 87 GLU A O 1
ATOM 672 N N . PHE A 1 88 ? 2.710 10.196 -7.163 1.00 96.88 88 PHE A N 1
ATOM 673 C CA . PHE A 1 88 ? 3.104 11.136 -6.123 1.00 96.88 88 PHE A CA 1
ATOM 674 C C . PHE A 1 88 ? 4.375 10.690 -5.386 1.00 96.88 88 PHE A C 1
ATOM 676 O O . PHE A 1 88 ? 5.191 11.532 -5.009 1.00 96.88 88 PHE A O 1
ATOM 683 N N . GLY A 1 89 ? 4.598 9.382 -5.242 1.00 97.31 89 GLY A N 1
ATOM 684 C CA . GLY A 1 89 ? 5.838 8.822 -4.714 1.00 97.31 89 GLY A CA 1
ATOM 685 C C . GLY A 1 89 ? 7.066 9.299 -5.485 1.00 97.31 89 GLY A C 1
ATOM 686 O O . GLY A 1 89 ? 8.032 9.756 -4.870 1.00 97.31 89 GLY A O 1
ATOM 687 N N . HIS A 1 90 ? 7.020 9.318 -6.819 1.00 96.94 90 HIS A N 1
ATOM 688 C CA . HIS A 1 90 ? 8.116 9.883 -7.613 1.00 96.94 90 HIS A CA 1
ATOM 689 C C . HIS A 1 90 ? 8.369 11.355 -7.273 1.00 96.94 90 HIS A C 1
ATOM 691 O O . HIS A 1 90 ? 9.519 11.768 -7.130 1.00 96.94 90 HIS A O 1
ATOM 697 N N . VAL A 1 91 ? 7.318 12.156 -7.076 1.00 97.19 91 VAL A N 1
ATOM 698 C CA . VAL A 1 91 ? 7.457 13.573 -6.698 1.00 97.19 91 VAL A CA 1
ATOM 699 C C . VAL A 1 91 ? 8.122 13.720 -5.328 1.00 97.19 91 VAL A C 1
ATOM 701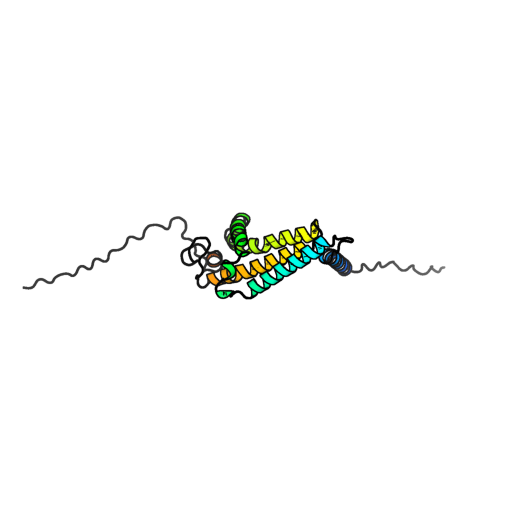 O O . VAL A 1 91 ? 9.043 14.527 -5.186 1.00 97.19 91 VAL A O 1
ATOM 704 N N . VAL A 1 92 ? 7.707 12.918 -4.344 1.00 97.12 92 VAL A N 1
ATOM 705 C CA . VAL A 1 92 ? 8.277 12.907 -2.985 1.00 97.12 92 VAL A CA 1
ATOM 706 C C . VAL A 1 92 ? 9.758 12.530 -3.008 1.00 97.12 92 VAL A C 1
ATOM 708 O O . VAL A 1 92 ? 10.564 13.154 -2.316 1.00 97.12 92 VAL A O 1
ATOM 711 N N . PHE A 1 93 ? 10.134 11.540 -3.819 1.00 97.12 93 PHE A N 1
ATOM 712 C CA . PHE A 1 93 ? 11.498 11.014 -3.855 1.00 97.12 93 PHE A CA 1
ATOM 713 C C . PHE A 1 93 ? 12.421 11.696 -4.877 1.00 97.12 93 PHE A C 1
ATOM 715 O O . PHE A 1 93 ? 13.631 11.467 -4.859 1.00 97.12 93 PHE A O 1
ATOM 722 N N . ARG A 1 94 ? 11.900 12.604 -5.710 1.00 95.56 94 ARG A N 1
ATOM 723 C CA . ARG A 1 94 ? 12.670 13.378 -6.699 1.00 95.56 94 ARG A CA 1
ATOM 724 C C . ARG A 1 94 ? 13.929 14.069 -6.141 1.00 95.56 94 ARG A C 1
ATOM 726 O O . ARG A 1 94 ? 14.947 14.048 -6.835 1.00 95.56 94 ARG A O 1
ATOM 733 N N . PRO A 1 95 ? 13.933 14.661 -4.928 1.00 96.69 95 PRO A N 1
ATOM 734 C CA . PRO A 1 95 ? 15.130 15.308 -4.380 1.00 96.69 95 PRO A CA 1
ATOM 735 C C . PRO A 1 95 ? 16.287 14.346 -4.063 1.00 96.69 95 PRO A C 1
ATOM 737 O O . PRO A 1 95 ? 17.423 14.792 -3.929 1.00 96.69 95 PRO A O 1
ATOM 740 N N . PHE A 1 96 ? 16.023 13.040 -3.954 1.00 95.19 96 PHE A N 1
ATOM 741 C CA . PHE A 1 96 ? 16.997 12.027 -3.527 1.00 95.19 96 PHE A CA 1
ATOM 742 C C . PHE A 1 96 ? 17.741 11.357 -4.697 1.00 95.19 96 PHE A C 1
ATOM 744 O O . PHE A 1 96 ? 18.491 10.401 -4.497 1.00 95.19 96 PHE A O 1
ATOM 751 N N . GLY A 1 97 ? 17.566 11.872 -5.918 1.00 93.50 97 GLY A N 1
ATOM 752 C CA . GLY A 1 97 ? 18.204 11.371 -7.134 1.00 93.50 97 GLY A CA 1
ATOM 753 C C . GLY A 1 97 ? 17.339 10.381 -7.916 1.00 93.50 97 GLY A C 1
ATOM 754 O O . GLY A 1 97 ? 16.352 9.850 -7.416 1.00 93.50 97 GLY A O 1
ATOM 755 N N . GLU A 1 98 ? 17.721 10.132 -9.171 1.00 91.81 98 GLU A N 1
ATOM 756 C CA . GLU A 1 98 ? 16.906 9.378 -10.136 1.00 91.81 98 GLU A CA 1
ATOM 757 C C . GLU A 1 98 ? 16.610 7.943 -9.687 1.00 91.81 98 GLU A C 1
ATOM 759 O O . GLU A 1 98 ? 15.466 7.517 -9.728 1.00 91.81 98 GLU A O 1
ATOM 764 N N . PHE A 1 99 ? 17.608 7.216 -9.185 1.00 93.25 99 PHE A N 1
ATOM 765 C CA . PHE A 1 99 ? 17.414 5.836 -8.733 1.00 93.25 99 PHE A CA 1
ATOM 766 C C . PHE A 1 99 ? 16.377 5.724 -7.602 1.00 93.25 99 PHE A C 1
ATOM 768 O O . PHE A 1 99 ? 15.476 4.890 -7.661 1.00 93.25 99 PHE A O 1
ATOM 775 N N . VAL A 1 100 ? 16.483 6.590 -6.587 1.00 94.44 100 VAL A N 1
ATOM 776 C CA . VAL A 1 100 ? 15.543 6.610 -5.455 1.00 94.44 100 VAL A CA 1
ATOM 777 C C . VAL A 1 100 ? 14.172 7.103 -5.907 1.00 94.44 100 VAL A C 1
ATOM 779 O O . VAL A 1 100 ? 13.166 6.573 -5.457 1.00 94.44 100 VAL A O 1
ATOM 782 N N . MET A 1 101 ? 14.120 8.069 -6.825 1.00 96.00 101 MET A N 1
ATOM 783 C CA . MET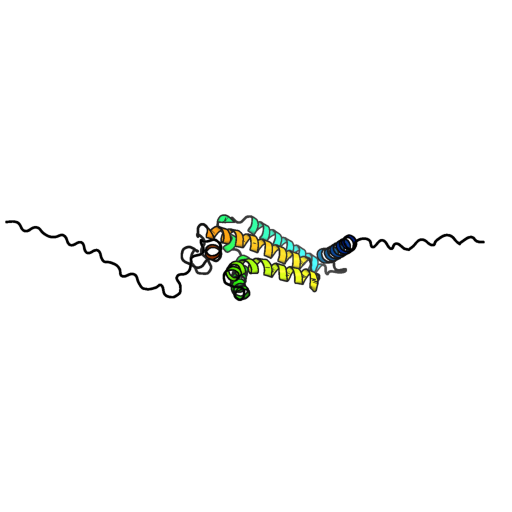 A 1 101 ? 12.879 8.549 -7.427 1.00 96.00 101 MET A CA 1
ATOM 784 C C . MET A 1 101 ? 12.130 7.429 -8.155 1.00 96.00 101 MET A C 1
ATOM 786 O O . MET A 1 101 ? 10.944 7.265 -7.897 1.00 96.00 101 MET A O 1
ATOM 790 N N . LEU A 1 102 ? 12.803 6.646 -9.007 1.00 94.62 102 LEU A N 1
ATOM 791 C CA . LEU A 1 102 ? 12.200 5.538 -9.766 1.00 94.62 102 LEU A CA 1
ATOM 792 C C . LEU A 1 102 ? 11.649 4.447 -8.837 1.00 94.62 102 LEU A C 1
ATOM 794 O O . LEU A 1 102 ? 10.516 4.009 -8.991 1.00 94.62 102 LEU A O 1
ATOM 798 N N . LEU A 1 103 ? 12.401 4.064 -7.801 1.00 95.88 103 LEU A N 1
ATOM 799 C CA . LEU A 1 103 ? 11.891 3.154 -6.764 1.00 95.88 103 LEU A CA 1
ATOM 800 C C . LEU A 1 103 ? 10.787 3.790 -5.907 1.00 95.88 103 LEU A C 1
ATOM 802 O O . LEU A 1 103 ? 9.949 3.092 -5.333 1.00 95.88 103 LEU A O 1
ATOM 806 N N . GLY A 1 104 ? 10.810 5.116 -5.806 1.00 96.06 104 GLY A N 1
ATOM 807 C CA . GLY A 1 104 ? 9.986 5.917 -4.921 1.00 96.06 104 GLY A CA 1
ATOM 808 C C . GLY A 1 104 ? 8.494 5.760 -5.163 1.00 96.06 104 GLY A C 1
ATOM 809 O O . GLY A 1 104 ? 7.745 5.776 -4.191 1.00 96.06 104 GLY A O 1
ATOM 810 N N . GLY A 1 105 ? 8.058 5.553 -6.408 1.00 96.38 105 GLY A N 1
ATOM 811 C CA . GLY A 1 105 ? 6.641 5.357 -6.712 1.00 96.38 105 GLY A CA 1
ATOM 812 C C . GLY A 1 105 ? 6.077 4.103 -6.046 1.00 96.38 105 GLY A C 1
ATOM 813 O O . GLY A 1 105 ? 5.212 4.179 -5.169 1.00 96.38 105 GLY A O 1
ATOM 814 N N . SER A 1 106 ? 6.682 2.954 -6.349 1.00 97.31 106 SER A N 1
ATOM 815 C CA . SER A 1 106 ? 6.324 1.664 -5.740 1.00 97.31 106 SER A CA 1
ATOM 816 C C . SER A 1 106 ? 6.525 1.651 -4.223 1.00 97.31 106 SER A C 1
ATOM 818 O O . SER A 1 106 ? 5.690 1.134 -3.477 1.00 97.31 106 SER A O 1
ATOM 820 N N . LEU A 1 107 ? 7.620 2.249 -3.740 1.00 97.19 107 LEU A N 1
ATOM 821 C CA . LEU A 1 107 ? 7.897 2.341 -2.308 1.00 97.19 107 LEU A CA 1
ATOM 822 C C . LEU A 1 107 ? 6.812 3.144 -1.585 1.00 97.19 107 LEU A C 1
ATOM 824 O O . LEU A 1 107 ? 6.331 2.717 -0.537 1.00 97.19 107 LEU A O 1
ATOM 828 N N . PHE A 1 108 ? 6.405 4.288 -2.133 1.00 97.88 108 PHE A N 1
ATOM 829 C CA . PHE A 1 108 ? 5.397 5.144 -1.518 1.00 97.88 108 PHE A CA 1
ATOM 830 C C . PHE A 1 108 ? 4.002 4.510 -1.552 1.00 97.88 108 PHE A C 1
ATOM 832 O O . PHE A 1 108 ? 3.287 4.575 -0.551 1.00 97.88 108 PHE A O 1
ATOM 839 N N . GLN A 1 109 ? 3.652 3.816 -2.643 1.00 97.69 109 GLN A N 1
ATOM 840 C CA . GLN A 1 109 ? 2.419 3.027 -2.767 1.00 97.69 109 GLN A CA 1
ATOM 841 C C . GLN A 1 109 ? 2.259 2.011 -1.621 1.00 97.69 109 GLN A C 1
ATOM 843 O O . GLN A 1 109 ? 1.157 1.838 -1.096 1.00 97.69 109 GLN A O 1
ATOM 848 N N . ILE A 1 110 ? 3.355 1.376 -1.191 1.00 98.25 110 ILE A N 1
ATOM 849 C CA . ILE A 1 110 ? 3.371 0.388 -0.099 1.00 98.25 110 ILE A CA 1
ATOM 850 C C . ILE A 1 110 ? 3.482 1.059 1.278 1.00 98.25 110 ILE A C 1
ATOM 852 O O . ILE A 1 110 ? 2.811 0.641 2.228 1.00 98.25 110 ILE A O 1
ATOM 856 N N . ALA A 1 111 ? 4.332 2.082 1.402 1.00 98.06 111 ALA A N 1
ATOM 857 C CA . ALA A 1 111 ? 4.687 2.700 2.676 1.00 98.06 111 ALA A CA 1
ATOM 858 C C . ALA A 1 111 ? 3.608 3.645 3.215 1.00 98.06 111 ALA A C 1
ATOM 860 O O . ALA A 1 111 ? 3.395 3.686 4.426 1.00 98.06 111 ALA A O 1
ATOM 861 N N . LEU A 1 112 ? 2.908 4.390 2.354 1.00 98.00 112 LEU A N 1
ATOM 862 C CA . LEU A 1 112 ? 1.915 5.372 2.796 1.00 98.00 112 LEU A CA 1
ATOM 863 C C . LEU A 1 112 ? 0.796 4.740 3.654 1.00 98.00 112 LEU A C 1
ATOM 865 O O . LEU A 1 112 ? 0.539 5.257 4.746 1.00 98.00 112 LEU A O 1
ATOM 869 N N . PRO A 1 113 ? 0.174 3.606 3.262 1.00 97.50 113 PRO A N 1
ATOM 870 C CA . PRO A 1 113 ? -0.772 2.914 4.133 1.00 97.50 113 PRO A CA 1
ATOM 871 C C . PRO A 1 113 ? -0.151 2.504 5.473 1.00 97.50 113 PRO A C 1
ATOM 873 O O . PRO A 1 113 ? -0.787 2.665 6.507 1.00 97.50 113 PRO A O 1
ATOM 876 N N . LEU A 1 114 ? 1.104 2.038 5.498 1.00 98.06 114 LEU A N 1
ATOM 877 C CA . LEU A 1 114 ? 1.776 1.652 6.746 1.00 98.06 114 LEU A CA 1
ATOM 878 C C . LEU A 1 114 ? 1.992 2.844 7.682 1.00 98.06 114 LEU A C 1
ATOM 880 O O . LEU A 1 114 ? 1.813 2.705 8.891 1.00 98.06 114 LEU A O 1
ATOM 884 N N . VAL A 1 115 ? 2.312 4.021 7.139 1.00 97.81 115 VAL A N 1
ATOM 885 C CA . VAL A 1 115 ? 2.410 5.262 7.920 1.00 97.81 115 VAL A CA 1
ATOM 886 C C . VAL A 1 115 ? 1.061 5.597 8.554 1.00 97.81 115 VAL A C 1
ATOM 888 O O . VAL A 1 115 ? 0.999 5.837 9.761 1.00 97.81 115 VAL A O 1
ATOM 891 N N . PHE A 1 116 ? -0.035 5.546 7.790 1.00 97.88 116 PHE A N 1
ATOM 892 C CA . PHE A 1 116 ? -1.373 5.751 8.352 1.00 97.88 116 PHE A CA 1
ATOM 893 C C . PHE A 1 116 ? -1.749 4.675 9.373 1.00 97.88 116 PHE A C 1
ATOM 895 O O . PHE A 1 116 ? -2.298 5.004 10.421 1.00 97.88 116 PHE A O 1
ATOM 902 N N . GLY A 1 117 ? -1.393 3.414 9.128 1.00 97.50 117 GLY A N 1
ATOM 903 C CA . GLY A 1 117 ? -1.577 2.322 10.081 1.00 97.50 117 GLY A CA 1
ATOM 904 C C . GLY A 1 117 ? -0.847 2.575 11.401 1.00 97.50 117 GLY A C 1
ATOM 905 O O . GLY A 1 117 ? -1.442 2.426 12.466 1.00 97.50 117 GLY A O 1
ATOM 906 N N . GLY A 1 118 ? 0.402 3.042 11.344 1.00 96.56 118 GLY A N 1
ATOM 907 C CA . GLY A 1 118 ? 1.177 3.441 12.519 1.00 96.56 118 GLY A CA 1
ATOM 908 C C . GLY A 1 118 ? 0.553 4.620 13.268 1.00 96.56 118 GLY A C 1
ATOM 909 O O . GLY A 1 118 ? 0.485 4.596 14.496 1.00 96.56 118 GLY A O 1
ATOM 910 N N . ILE A 1 119 ? 0.029 5.620 12.552 1.00 97.12 119 ILE A N 1
ATOM 911 C CA . ILE A 1 119 ? -0.698 6.746 13.160 1.00 97.12 119 ILE A CA 1
ATOM 912 C C . ILE A 1 119 ? -1.965 6.247 13.865 1.00 97.12 119 ILE A C 1
ATOM 914 O O . ILE A 1 119 ? -2.185 6.603 15.024 1.00 97.12 119 ILE A O 1
ATOM 918 N N . PHE A 1 120 ? -2.769 5.394 13.222 1.00 96.50 120 PHE A N 1
ATOM 919 C CA . PHE A 1 120 ? -3.966 4.830 13.849 1.00 96.50 120 PHE A CA 1
ATOM 920 C C . PHE A 1 120 ? -3.630 4.016 15.094 1.00 96.50 120 PHE A C 1
ATOM 922 O O . PHE A 1 120 ? -4.302 4.148 16.116 1.00 96.50 120 PHE A O 1
ATOM 929 N N . LEU A 1 121 ? -2.555 3.236 15.037 1.00 94.38 121 LEU A N 1
ATOM 930 C CA . LEU A 1 121 ? -2.132 2.389 16.137 1.00 94.38 121 LEU A CA 1
ATOM 931 C C . LEU A 1 121 ? -1.593 3.212 17.322 1.00 94.38 121 LEU A C 1
ATOM 933 O O . LEU A 1 121 ? -2.045 3.033 18.448 1.00 94.38 121 LEU A O 1
ATOM 937 N N . VAL A 1 122 ? -0.669 4.149 17.077 1.00 93.56 122 VAL A N 1
ATOM 938 C CA . VAL A 1 122 ? 0.028 4.912 18.130 1.00 93.56 122 VAL A CA 1
ATOM 939 C C . VAL A 1 122 ? -0.809 6.077 18.653 1.00 93.56 122 VAL A C 1
ATOM 941 O O . VAL A 1 122 ? -0.941 6.249 19.866 1.00 93.56 122 VAL A O 1
ATOM 944 N N . LYS A 1 123 ? -1.355 6.898 17.748 1.00 92.62 123 LYS A N 1
ATOM 945 C CA . LYS A 1 123 ? -2.014 8.165 18.096 1.00 92.62 123 LYS A CA 1
ATOM 946 C C . LYS A 1 123 ? -3.496 7.981 18.390 1.00 92.62 123 LYS A C 1
ATOM 948 O O . LYS A 1 123 ? -3.995 8.572 19.342 1.00 92.62 123 LYS A O 1
ATOM 953 N N . ASN A 1 124 ? -4.189 7.173 17.590 1.00 91.50 124 ASN A N 1
ATOM 954 C CA . ASN A 1 124 ? -5.633 6.982 17.734 1.00 91.50 124 ASN A CA 1
ATOM 955 C C . ASN A 1 124 ? -5.993 5.772 18.606 1.00 91.50 124 ASN A C 1
ATOM 957 O O . ASN A 1 124 ? -7.161 5.633 18.955 1.00 91.50 124 ASN A O 1
ATOM 961 N N . ARG A 1 125 ? -5.015 4.916 18.949 1.00 92.12 125 ARG A N 1
ATOM 962 C CA . ARG A 1 125 ? -5.233 3.643 19.657 1.00 92.12 125 ARG A CA 1
ATOM 963 C C . ARG A 1 125 ? -6.322 2.795 18.977 1.00 92.12 125 ARG A C 1
ATOM 965 O O . ARG A 1 125 ? -7.152 2.185 19.639 1.00 92.12 125 ARG A O 1
ATOM 972 N N . ASP A 1 126 ? -6.329 2.770 17.642 1.00 93.19 126 ASP A N 1
ATOM 973 C CA . ASP A 1 126 ? -7.284 2.002 16.837 1.00 93.19 126 ASP A CA 1
ATOM 974 C C . ASP A 1 126 ? -6.570 0.854 16.093 1.00 93.19 126 ASP A C 1
ATOM 976 O O . ASP A 1 126 ? -6.148 1.018 14.939 1.00 93.19 126 ASP A O 1
ATOM 980 N N . PRO A 1 127 ? -6.423 -0.326 16.730 1.00 93.38 127 PRO A N 1
ATOM 981 C CA . PRO A 1 127 ? -5.793 -1.480 16.094 1.00 93.38 127 PRO A CA 1
ATOM 982 C C . PRO A 1 127 ? -6.624 -2.037 14.929 1.00 93.38 127 PRO A C 1
ATOM 984 O O . PRO A 1 127 ? -6.068 -2.630 14.002 1.00 93.38 127 PRO A O 1
ATOM 987 N N . PHE A 1 128 ? -7.942 -1.809 14.919 1.00 94.44 128 PHE A N 1
ATOM 988 C CA . PHE A 1 128 ? -8.798 -2.221 13.813 1.00 94.44 128 PHE A CA 1
ATOM 989 C C . PHE A 1 128 ? -8.467 -1.419 12.549 1.00 94.44 128 PHE A C 1
ATOM 991 O O . PHE A 1 128 ? -8.147 -2.012 11.518 1.00 94.44 128 PHE A O 1
ATOM 998 N N . ALA A 1 129 ? -8.449 -0.087 12.630 1.00 95.69 129 ALA A N 1
ATOM 999 C CA . ALA A 1 129 ? -8.067 0.767 11.503 1.00 95.69 129 ALA A CA 1
ATOM 1000 C C . ALA A 1 129 ? -6.626 0.490 11.035 1.00 95.69 129 ALA A C 1
ATOM 1002 O O . ALA A 1 129 ? -6.369 0.413 9.830 1.00 95.69 129 ALA A O 1
ATOM 1003 N N . ALA A 1 130 ? -5.701 0.254 11.972 1.00 96.50 130 ALA A N 1
ATOM 1004 C CA . ALA A 1 130 ? -4.330 -0.135 11.653 1.00 96.50 130 ALA A CA 1
ATOM 1005 C C . ALA A 1 130 ? -4.261 -1.447 10.849 1.00 96.50 130 ALA A C 1
ATOM 1007 O O . ALA A 1 130 ? -3.530 -1.523 9.861 1.00 96.50 130 ALA A O 1
ATOM 1008 N N . SER A 1 131 ? -5.065 -2.456 11.205 1.00 96.19 131 SER A N 1
ATOM 1009 C CA . SER A 1 131 ? -5.129 -3.725 10.465 1.00 96.19 131 SER A CA 1
ATOM 1010 C C . SER A 1 131 ? -5.654 -3.558 9.031 1.00 96.19 131 SER A C 1
ATOM 1012 O O . SER A 1 131 ? -5.144 -4.191 8.104 1.00 96.19 131 SER A O 1
ATOM 1014 N N . VAL A 1 132 ? -6.618 -2.654 8.815 1.00 97.12 132 VAL A N 1
ATOM 1015 C CA . VAL A 1 132 ? -7.144 -2.338 7.477 1.00 97.12 132 VAL A CA 1
ATOM 1016 C C . VAL A 1 132 ? -6.061 -1.693 6.610 1.00 97.12 132 VAL A C 1
ATOM 1018 O O . VAL A 1 132 ? -5.910 -2.056 5.442 1.00 97.12 132 VAL A O 1
ATOM 1021 N N . MET A 1 133 ? -5.270 -0.783 7.181 1.00 97.75 133 MET A N 1
ATOM 1022 C CA . MET A 1 133 ? -4.134 -0.165 6.491 1.00 97.75 133 MET A CA 1
ATOM 1023 C C . MET A 1 133 ? -3.015 -1.169 6.185 1.00 97.75 133 MET A C 1
ATOM 1025 O O . MET A 1 133 ? -2.461 -1.156 5.086 1.00 97.75 133 MET A O 1
ATOM 1029 N N . LEU A 1 134 ? -2.721 -2.088 7.111 1.00 96.69 134 LEU A N 1
ATOM 1030 C CA . LEU A 1 134 ? -1.775 -3.181 6.876 1.00 96.69 134 LEU A CA 1
ATOM 1031 C C . LEU A 1 134 ? -2.224 -4.060 5.700 1.00 96.69 134 LEU A C 1
ATOM 1033 O O . LEU A 1 134 ? -1.430 -4.367 4.812 1.00 96.69 134 LEU A O 1
ATOM 1037 N N . ARG A 1 135 ? -3.514 -4.409 5.644 1.00 96.19 135 ARG A N 1
ATOM 1038 C CA . ARG A 1 135 ? -4.087 -5.145 4.510 1.00 96.19 135 ARG A CA 1
ATOM 1039 C C . ARG A 1 135 ? -3.978 -4.358 3.204 1.00 96.19 135 ARG A C 1
ATOM 1041 O O . ARG A 1 135 ? -3.681 -4.957 2.175 1.00 96.19 135 ARG A O 1
ATOM 1048 N N . TRP A 1 136 ? -4.228 -3.047 3.215 1.00 97.69 136 TRP A N 1
ATOM 1049 C CA . TRP A 1 136 ? -4.028 -2.214 2.024 1.00 97.69 136 TRP A CA 1
ATOM 1050 C C . TRP A 1 136 ? -2.582 -2.316 1.537 1.00 97.69 136 TRP A C 1
ATOM 1052 O O . TRP A 1 136 ? -2.358 -2.555 0.354 1.00 97.69 136 TRP A O 1
ATOM 1062 N N . SER A 1 137 ? -1.604 -2.202 2.438 1.00 97.88 137 SER A N 1
ATOM 1063 C CA . SER A 1 137 ? -0.187 -2.347 2.088 1.00 97.88 137 SER A CA 1
ATOM 1064 C C . SER A 1 137 ? 0.117 -3.720 1.469 1.00 97.88 137 SER A C 1
ATOM 1066 O O . SER A 1 137 ? 0.792 -3.793 0.447 1.00 97.88 137 SER A O 1
ATOM 1068 N N . ALA A 1 138 ? -0.462 -4.806 1.993 1.00 96.12 138 ALA A N 1
ATOM 1069 C CA . ALA A 1 138 ? -0.329 -6.137 1.389 1.00 96.12 138 ALA A CA 1
ATOM 1070 C C . ALA A 1 138 ? -0.918 -6.213 -0.036 1.00 96.12 138 ALA A C 1
ATOM 1072 O O . ALA A 1 138 ? -0.322 -6.824 -0.927 1.00 96.12 138 ALA A O 1
ATOM 1073 N N . ALA A 1 139 ? -2.057 -5.557 -0.281 1.00 96.00 139 ALA A N 1
ATOM 1074 C CA . ALA A 1 139 ? -2.616 -5.438 -1.626 1.00 96.00 139 ALA A CA 1
ATOM 1075 C C . ALA A 1 139 ? -1.704 -4.612 -2.550 1.00 96.00 139 ALA A C 1
ATOM 1077 O O . ALA A 1 139 ? -1.488 -5.015 -3.686 1.00 96.00 139 ALA A O 1
ATOM 1078 N N . ALA A 1 140 ? -1.095 -3.526 -2.057 1.00 97.00 140 ALA A N 1
ATOM 1079 C CA . ALA A 1 140 ? -0.120 -2.740 -2.819 1.00 97.00 140 ALA A CA 1
ATOM 1080 C C . ALA A 1 140 ? 1.114 -3.568 -3.213 1.00 97.00 140 ALA A C 1
ATOM 1082 O O . ALA A 1 140 ? 1.563 -3.492 -4.349 1.00 97.00 140 ALA A O 1
ATOM 1083 N N . VAL A 1 141 ? 1.635 -4.405 -2.310 1.00 96.44 141 VAL A N 1
ATOM 1084 C CA . VAL A 1 141 ? 2.737 -5.334 -2.629 1.00 96.44 141 VAL A CA 1
ATOM 1085 C C . VAL A 1 141 ? 2.331 -6.304 -3.740 1.00 96.44 141 VAL A C 1
ATOM 1087 O O . VAL A 1 141 ? 3.105 -6.541 -4.666 1.00 96.44 141 VAL A O 1
ATOM 1090 N N . THR A 1 142 ? 1.113 -6.842 -3.664 1.00 95.31 142 THR A N 1
ATOM 1091 C CA . THR A 1 142 ? 0.579 -7.766 -4.677 1.00 95.31 142 THR A CA 1
ATOM 1092 C C . THR A 1 142 ? 0.398 -7.072 -6.032 1.00 95.31 142 THR A C 1
ATOM 1094 O O . THR A 1 142 ? 0.602 -7.700 -7.063 1.00 95.31 142 THR A O 1
ATOM 1097 N N . ASP A 1 143 ? 0.066 -5.779 -6.032 1.00 95.00 143 ASP A N 1
ATOM 1098 C CA . ASP A 1 143 ? -0.146 -4.963 -7.237 1.00 95.00 143 ASP A CA 1
ATOM 1099 C C . ASP A 1 143 ? 1.164 -4.611 -7.939 1.00 95.00 143 ASP A C 1
ATOM 1101 O O . ASP A 1 143 ? 1.269 -4.665 -9.160 1.00 95.00 143 ASP A O 1
ATOM 1105 N N . VAL A 1 144 ? 2.194 -4.304 -7.151 1.00 95.25 144 VAL A N 1
ATOM 1106 C CA . VAL A 1 144 ? 3.526 -3.949 -7.649 1.00 95.25 144 VAL A CA 1
ATOM 1107 C C . VAL A 1 144 ? 4.288 -5.175 -8.170 1.00 95.25 144 VAL A C 1
ATOM 1109 O O . VAL A 1 144 ? 5.139 -5.042 -9.045 1.00 95.25 144 VAL A O 1
ATOM 1112 N N . ALA A 1 145 ? 4.003 -6.382 -7.672 1.00 94.56 145 ALA A N 1
ATOM 1113 C CA . ALA A 1 145 ? 4.711 -7.599 -8.073 1.00 94.56 145 ALA A CA 1
ATOM 1114 C C . ALA A 1 145 ? 4.695 -7.879 -9.598 1.00 94.56 145 ALA A C 1
ATOM 1116 O O . ALA A 1 145 ? 5.784 -8.040 -10.162 1.00 94.56 145 ALA A O 1
ATOM 1117 N N . PRO A 1 146 ? 3.535 -7.916 -10.291 1.00 92.75 146 PRO A N 1
ATOM 1118 C CA . PRO A 1 146 ? 3.507 -8.070 -11.745 1.00 92.75 146 PRO A CA 1
ATOM 1119 C C . PRO A 1 146 ? 4.126 -6.873 -12.476 1.00 92.75 146 PRO A C 1
ATOM 1121 O O . PRO A 1 146 ? 4.829 -7.085 -13.457 1.00 92.75 146 PRO A O 1
ATOM 1124 N N . TYR A 1 147 ? 3.985 -5.645 -11.962 1.00 93.31 147 TYR A N 1
ATOM 1125 C CA . TYR A 1 147 ? 4.641 -4.457 -12.528 1.00 93.31 147 TYR A CA 1
ATOM 1126 C C . TYR A 1 147 ? 6.178 -4.564 -12.513 1.00 93.31 147 TYR A C 1
ATOM 1128 O O . TYR A 1 147 ? 6.844 -4.251 -13.496 1.00 93.31 147 TYR A O 1
ATOM 1136 N N . ILE A 1 148 ? 6.775 -5.075 -11.430 1.00 93.75 148 ILE A N 1
ATOM 1137 C CA . ILE A 1 148 ? 8.223 -5.354 -11.381 1.00 93.75 148 ILE A CA 1
ATOM 1138 C C . ILE A 1 148 ? 8.601 -6.436 -12.397 1.00 93.75 148 ILE A C 1
ATOM 1140 O O . ILE A 1 148 ? 9.653 -6.357 -13.035 1.00 93.75 148 ILE A O 1
ATOM 1144 N N . TYR A 1 149 ? 7.774 -7.476 -12.514 1.00 92.50 149 TYR A N 1
ATOM 1145 C CA . TYR A 1 149 ? 8.028 -8.589 -13.423 1.00 92.50 149 TYR A CA 1
ATOM 1146 C C . TYR A 1 149 ? 7.949 -8.165 -14.900 1.00 92.50 149 TYR A C 1
ATOM 1148 O O . TYR A 1 149 ? 8.785 -8.608 -15.694 1.00 92.50 149 TYR A O 1
ATOM 1156 N N . ASP A 1 150 ? 7.024 -7.262 -15.242 1.00 92.00 150 ASP A N 1
ATOM 1157 C CA . ASP A 1 150 ? 6.808 -6.704 -16.587 1.00 92.00 150 ASP A CA 1
ATOM 1158 C C . ASP A 1 150 ? 8.072 -6.070 -17.175 1.00 92.00 150 ASP A C 1
ATOM 1160 O O . ASP A 1 150 ? 8.332 -6.185 -18.369 1.00 92.00 150 ASP A O 1
ATOM 1164 N N . ALA A 1 151 ? 8.956 -5.524 -16.335 1.00 91.06 151 ALA A N 1
ATOM 1165 C CA . ALA A 1 151 ? 10.217 -4.941 -16.789 1.00 91.06 151 ALA A CA 1
ATOM 1166 C C . ALA A 1 151 ? 11.126 -5.915 -17.565 1.00 91.06 151 ALA A C 1
ATOM 1168 O O . ALA A 1 151 ? 12.013 -5.481 -18.301 1.00 91.06 151 ALA A O 1
ATOM 1169 N N . ARG A 1 152 ? 10.941 -7.235 -17.412 1.00 87.44 152 ARG A N 1
ATOM 1170 C CA . ARG A 1 152 ? 11.699 -8.252 -18.164 1.00 87.44 152 ARG A CA 1
ATOM 1171 C C . ARG A 1 152 ? 11.211 -8.407 -19.599 1.00 87.44 152 ARG A C 1
ATOM 1173 O O . ARG A 1 152 ? 12.016 -8.651 -20.495 1.00 87.44 152 ARG A O 1
ATOM 1180 N N . ALA A 1 153 ? 9.901 -8.332 -19.787 1.00 88.12 153 ALA A N 1
ATOM 1181 C CA . ALA A 1 153 ? 9.219 -8.506 -21.057 1.00 88.12 153 ALA A CA 1
ATOM 1182 C C . ALA A 1 153 ? 7.952 -7.644 -21.003 1.00 88.12 153 ALA A C 1
ATOM 1184 O O . ALA A 1 153 ? 6.924 -8.144 -20.554 1.00 88.12 153 ALA A O 1
ATOM 1185 N N . PRO A 1 154 ? 8.027 -6.366 -21.415 1.00 88.75 154 PRO A N 1
ATOM 1186 C CA . PRO A 1 154 ? 6.936 -5.424 -21.198 1.00 88.75 154 PRO A CA 1
ATOM 1187 C C . PRO A 1 154 ? 5.723 -5.811 -22.035 1.00 88.75 154 PRO A C 1
ATOM 1189 O O . PRO A 1 154 ? 5.795 -5.806 -23.265 1.00 88.75 154 PRO A O 1
ATOM 1192 N N . GLN A 1 155 ? 4.630 -6.190 -21.387 1.00 89.38 155 GLN A N 1
ATOM 1193 C CA . GLN A 1 155 ? 3.370 -6.595 -22.015 1.00 89.38 155 GLN A CA 1
ATOM 1194 C C . GLN A 1 155 ? 2.193 -5.758 -21.516 1.00 89.38 155 GLN A C 1
ATOM 1196 O O . GLN A 1 155 ? 1.170 -5.668 -22.197 1.00 89.38 155 GLN A O 1
ATOM 1201 N N . HIS A 1 156 ? 2.318 -5.136 -20.347 1.00 87.62 156 HIS A N 1
ATOM 1202 C CA . HIS A 1 156 ? 1.217 -4.423 -19.730 1.00 87.62 156 HIS A CA 1
ATOM 1203 C C . HIS A 1 156 ? 1.152 -2.947 -20.127 1.00 87.62 156 HIS A C 1
ATOM 1205 O O . HIS A 1 156 ? 2.155 -2.235 -20.176 1.00 87.62 156 HIS A O 1
ATOM 1211 N N . VAL A 1 157 ? -0.064 -2.474 -20.406 1.00 87.12 157 VAL A N 1
ATOM 1212 C CA . VAL A 1 157 ? -0.317 -1.066 -20.727 1.00 87.12 157 VAL A CA 1
ATOM 1213 C C . VAL A 1 157 ? -0.338 -0.260 -19.433 1.00 87.12 157 VAL A C 1
ATOM 1215 O O . VAL A 1 157 ? -1.176 -0.492 -18.566 1.00 87.12 157 VAL A O 1
ATOM 1218 N N . LEU A 1 158 ? 0.578 0.699 -19.319 1.00 88.62 158 LEU A N 1
ATOM 1219 C CA . LEU A 1 158 ? 0.712 1.563 -18.149 1.00 88.62 158 LEU A CA 1
ATOM 1220 C C . LEU A 1 158 ? -0.191 2.803 -18.255 1.00 88.62 158 LEU A C 1
ATOM 1222 O O . LEU A 1 158 ? -0.861 3.029 -19.265 1.00 88.62 158 LEU A O 1
ATOM 1226 N N . LEU A 1 159 ? -0.137 3.669 -17.238 1.00 84.50 159 LEU A N 1
ATOM 1227 C CA . LEU A 1 159 ? -0.808 4.980 -17.192 1.00 84.50 159 LEU A CA 1
ATOM 1228 C C . LEU A 1 159 ? -0.617 5.831 -18.458 1.00 84.50 159 LEU A C 1
ATOM 1230 O O . LEU A 1 159 ? -1.486 6.614 -18.829 1.00 84.50 159 LEU A O 1
ATOM 1234 N N . THR A 1 160 ? 0.529 5.680 -19.123 1.00 79.56 160 THR A N 1
ATOM 1235 C CA . THR A 1 160 ? 0.870 6.409 -20.352 1.00 79.56 160 THR A CA 1
ATOM 1236 C C . THR A 1 160 ? 0.091 5.934 -21.586 1.00 79.56 160 THR A C 1
ATOM 1238 O O . THR A 1 160 ? 0.228 6.525 -22.657 1.00 79.56 160 THR A O 1
ATOM 1241 N N . GLY A 1 161 ? -0.705 4.865 -21.470 1.00 85.06 161 GLY A N 1
ATOM 1242 C CA . GLY A 1 161 ? -1.380 4.206 -22.592 1.00 85.06 161 GLY A CA 1
ATOM 1243 C C . GLY A 1 161 ? -0.433 3.383 -23.469 1.00 85.06 161 GLY A C 1
ATOM 1244 O O . GLY A 1 161 ? -0.788 3.016 -24.588 1.00 85.06 161 GLY A O 1
ATOM 1245 N N . ARG A 1 162 ? 0.787 3.121 -22.987 1.00 85.94 162 ARG A N 1
ATOM 1246 C CA . ARG A 1 162 ? 1.851 2.399 -23.694 1.00 85.94 162 ARG A CA 1
ATOM 1247 C C . ARG A 1 162 ? 2.458 1.340 -22.779 1.00 85.94 162 ARG A C 1
ATOM 1249 O O . ARG A 1 162 ? 2.399 1.457 -21.556 1.00 85.94 162 ARG A O 1
ATOM 1256 N N . THR A 1 163 ? 3.040 0.321 -23.390 1.00 87.31 163 THR A N 1
ATOM 1257 C CA . THR A 1 163 ? 3.863 -0.704 -22.741 1.00 87.31 163 THR A CA 1
ATOM 1258 C C . THR A 1 163 ? 5.276 -0.176 -22.476 1.00 87.31 163 THR A C 1
ATOM 1260 O O . THR A 1 163 ? 5.719 0.789 -23.107 1.00 87.31 163 THR A O 1
ATOM 1263 N N . GLY A 1 164 ? 6.011 -0.798 -21.550 1.00 81.06 164 GLY A N 1
ATOM 1264 C CA . GLY A 1 164 ? 7.363 -0.356 -21.172 1.00 81.06 164 GLY A CA 1
ATOM 1265 C C . GLY A 1 164 ? 8.423 -0.429 -22.286 1.00 81.06 164 GLY A C 1
ATOM 1266 O O . GLY A 1 164 ? 9.485 0.170 -22.168 1.00 81.06 164 GLY A O 1
ATOM 1267 N N . ASP A 1 165 ? 8.148 -1.115 -23.397 1.00 82.00 165 ASP A N 1
ATOM 1268 C CA . ASP A 1 165 ? 9.021 -1.153 -24.582 1.00 82.00 165 ASP A CA 1
ATOM 1269 C C . ASP A 1 165 ? 9.077 0.187 -25.339 1.00 82.00 165 ASP A C 1
ATOM 1271 O O . ASP A 1 165 ? 10.026 0.475 -26.072 1.00 82.00 165 ASP A O 1
ATOM 1275 N N . SER A 1 166 ? 8.038 0.999 -25.179 1.00 79.44 166 SER A N 1
ATOM 1276 C CA . SER A 1 166 ? 7.765 2.155 -26.017 1.00 79.44 166 SER A CA 1
ATOM 1277 C C . SER A 1 166 ? 7.296 3.371 -25.209 1.00 79.44 166 SER A C 1
ATOM 1279 O O . SER A 1 166 ? 7.121 4.449 -25.787 1.00 79.44 166 SER A O 1
ATOM 1281 N N . GLY A 1 167 ? 7.112 3.211 -23.895 1.00 79.94 167 GLY A N 1
ATOM 1282 C CA . GLY A 1 167 ? 6.824 4.234 -22.889 1.00 79.94 167 GLY A CA 1
ATOM 1283 C C . GLY A 1 167 ? 7.797 4.174 -21.701 1.00 79.94 167 GLY A C 1
ATOM 1284 O O . GLY A 1 167 ? 8.749 3.400 -21.707 1.00 79.94 167 GLY A O 1
ATOM 1285 N N . ALA A 1 168 ? 7.577 5.023 -20.692 1.00 83.38 168 ALA A N 1
ATOM 1286 C CA . ALA A 1 168 ? 8.376 5.026 -19.462 1.00 83.38 168 ALA A CA 1
ATOM 1287 C C . ALA A 1 168 ? 7.955 3.880 -18.530 1.00 83.38 168 ALA A C 1
ATOM 1289 O O . ALA A 1 168 ? 6.760 3.617 -18.400 1.00 83.38 168 ALA A O 1
ATOM 1290 N N . HIS A 1 169 ? 8.926 3.227 -17.886 1.00 91.56 169 HIS A N 1
ATOM 1291 C CA . HIS A 1 169 ? 8.690 2.147 -16.929 1.00 91.56 169 HIS A CA 1
ATOM 1292 C C . HIS A 1 169 ? 9.833 2.093 -15.906 1.00 91.56 169 HIS A C 1
ATOM 1294 O O . HIS A 1 169 ? 10.979 1.804 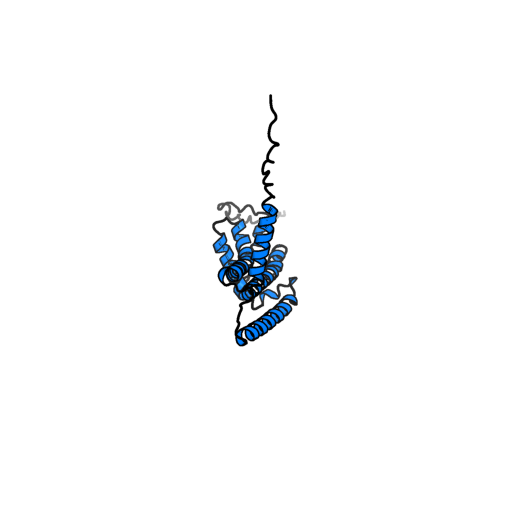-16.256 1.00 91.56 169 HIS A O 1
ATOM 1300 N N . ASP A 1 170 ? 9.515 2.277 -14.623 1.00 91.81 170 ASP A N 1
ATOM 1301 C CA . ASP A 1 170 ? 10.535 2.507 -13.589 1.00 91.81 170 ASP A CA 1
ATOM 1302 C C . ASP A 1 170 ? 11.520 1.350 -13.462 1.00 91.81 170 ASP A C 1
ATOM 1304 O O . ASP A 1 170 ? 12.735 1.539 -13.439 1.00 91.81 170 ASP A O 1
ATOM 1308 N N . PHE A 1 171 ? 10.998 0.123 -13.405 1.00 92.75 171 PHE A N 1
ATOM 1309 C CA . PHE A 1 171 ? 11.824 -1.065 -13.229 1.00 92.75 171 PHE A CA 1
ATOM 1310 C C . PHE A 1 171 ? 12.649 -1.433 -14.464 1.00 92.75 171 PHE A C 1
ATOM 1312 O O . PHE A 1 171 ? 13.681 -2.078 -14.301 1.00 92.75 171 PHE A O 1
ATOM 1319 N N . ILE A 1 172 ? 12.284 -0.978 -15.669 1.00 91.81 172 ILE A N 1
ATOM 1320 C CA . ILE A 1 172 ? 13.167 -1.097 -16.840 1.00 91.81 172 ILE A CA 1
ATOM 1321 C C . ILE A 1 172 ? 14.381 -0.184 -16.666 1.00 91.81 172 ILE A C 1
ATOM 1323 O O . ILE A 1 172 ? 15.504 -0.612 -16.923 1.00 91.81 172 ILE A O 1
ATOM 1327 N N . ASP A 1 173 ? 14.184 1.039 -16.177 1.00 89.62 173 ASP A N 1
ATOM 1328 C CA . ASP A 1 173 ? 15.279 1.984 -15.941 1.00 89.62 173 ASP A CA 1
ATOM 1329 C C . ASP A 1 173 ? 16.147 1.591 -14.729 1.00 89.62 173 ASP A C 1
ATOM 1331 O O . ASP A 1 173 ? 17.357 1.831 -14.721 1.00 89.62 173 ASP A O 1
ATOM 1335 N N . VAL A 1 174 ? 15.555 0.944 -13.718 1.00 89.69 174 VAL A N 1
ATOM 1336 C CA . VAL A 1 174 ? 16.258 0.442 -12.523 1.00 89.69 174 VAL A CA 1
ATOM 1337 C C . VAL A 1 174 ? 17.022 -0.861 -12.790 1.00 89.69 174 VAL A C 1
ATOM 1339 O O . VAL A 1 174 ? 18.165 -0.991 -12.349 1.00 89.69 174 VAL A O 1
ATOM 1342 N N . LEU A 1 175 ? 16.398 -1.845 -13.452 1.00 87.25 175 LEU A N 1
ATOM 1343 C CA . LEU A 1 175 ? 16.955 -3.195 -13.648 1.00 87.25 175 LEU A CA 1
ATOM 1344 C C . LEU A 1 175 ? 17.672 -3.359 -14.989 1.00 87.25 175 LEU A C 1
ATOM 1346 O O . LEU A 1 175 ? 18.512 -4.251 -15.135 1.00 87.25 175 LEU A O 1
ATOM 1350 N N . GLY A 1 176 ? 17.327 -2.537 -15.978 1.00 77.62 176 GLY A N 1
ATOM 1351 C CA . GLY A 1 176 ? 17.942 -2.567 -17.292 1.00 77.62 176 GLY A CA 1
ATOM 1352 C C . GLY A 1 176 ? 19.423 -2.198 -17.231 1.00 77.62 176 GLY A C 1
ATOM 1353 O O . GLY A 1 176 ? 19.888 -1.556 -16.283 1.00 77.62 176 GLY A O 1
ATOM 1354 N N . PRO A 1 177 ? 20.212 -2.588 -18.249 1.00 68.31 177 PRO A N 1
ATOM 1355 C CA . PRO A 1 177 ? 21.582 -2.122 -18.350 1.00 68.31 177 PRO A CA 1
ATOM 1356 C C . PRO A 1 177 ? 21.550 -0.600 -18.322 1.00 68.31 177 PRO A C 1
ATOM 1358 O O . PRO A 1 177 ? 20.859 0.009 -19.140 1.00 68.31 177 PRO A O 1
ATOM 1361 N N . ARG A 1 178 ? 22.274 -0.012 -17.359 1.00 57.12 178 ARG A N 1
ATOM 1362 C CA . ARG A 1 178 ? 22.397 1.434 -17.164 1.00 57.12 178 ARG A CA 1
ATOM 1363 C C . ARG A 1 178 ? 22.739 2.031 -18.523 1.00 57.12 178 ARG A C 1
ATOM 1365 O O . ARG A 1 178 ? 23.895 1.969 -18.942 1.00 57.12 178 ARG A O 1
ATOM 1372 N N . ARG A 1 179 ? 21.744 2.536 -19.260 1.00 55.44 179 ARG A N 1
ATOM 1373 C CA . ARG A 1 179 ? 22.019 3.207 -20.524 1.00 55.44 179 ARG A CA 1
ATOM 1374 C C . ARG A 1 179 ? 22.831 4.406 -20.091 1.00 55.44 179 ARG A C 1
ATOM 1376 O O . ARG A 1 179 ? 22.318 5.294 -19.414 1.00 55.44 179 ARG A O 1
ATOM 1383 N N . SER A 1 180 ? 24.122 4.402 -20.405 1.00 46.69 180 SER A N 1
ATOM 1384 C CA . SER A 1 180 ? 24.897 5.627 -20.440 1.00 46.69 180 SER A CA 1
ATOM 1385 C C . SER A 1 180 ? 24.108 6.539 -21.362 1.00 46.69 180 SER A C 1
ATOM 1387 O O . SER A 1 180 ? 24.117 6.331 -22.577 1.00 46.69 180 SER A O 1
ATOM 1389 N N . ARG A 1 181 ? 23.309 7.446 -20.785 1.00 52.44 181 ARG A N 1
ATOM 1390 C CA . ARG A 1 181 ? 22.580 8.428 -21.575 1.00 52.44 181 ARG A CA 1
ATOM 1391 C C . ARG A 1 181 ? 23.624 9.078 -22.479 1.00 52.44 181 ARG A C 1
ATOM 1393 O O . ARG A 1 181 ? 24.686 9.451 -21.962 1.00 52.44 181 ARG A O 1
ATOM 1400 N N . PRO A 1 182 ? 23.362 9.204 -23.790 1.00 49.66 182 PRO A N 1
ATOM 1401 C CA . PRO A 1 182 ? 24.161 10.099 -24.599 1.00 49.66 182 PRO A CA 1
ATOM 1402 C C . PRO A 1 182 ? 24.160 11.433 -23.860 1.00 49.66 182 PRO A C 1
ATOM 1404 O O . PRO A 1 182 ? 23.108 11.890 -23.387 1.00 49.66 182 PRO A O 1
ATOM 1407 N N . ARG A 1 183 ? 25.344 12.013 -23.648 1.00 52.59 183 ARG A N 1
ATOM 1408 C CA . ARG A 1 183 ? 25.399 13.363 -23.090 1.00 52.59 183 ARG A CA 1
ATOM 1409 C C . ARG A 1 183 ? 24.538 14.216 -24.010 1.00 52.59 183 ARG A C 1
ATOM 1411 O O . ARG A 1 183 ? 24.610 14.064 -25.227 1.00 52.59 183 ARG A O 1
ATOM 1418 N N . ARG A 1 184 ? 23.685 15.062 -23.429 1.00 46.19 184 ARG A N 1
ATOM 1419 C CA . ARG A 1 184 ? 22.858 16.010 -24.181 1.00 46.19 184 ARG A CA 1
ATOM 1420 C C . ARG A 1 184 ? 23.809 16.774 -25.127 1.00 46.19 184 ARG A C 1
ATOM 1422 O O . ARG A 1 184 ? 24.601 17.580 -24.648 1.00 46.19 184 ARG A O 1
ATOM 1429 N N . GLY A 1 185 ? 23.818 16.399 -26.412 1.00 53.16 185 GLY A N 1
ATOM 1430 C CA . GLY A 1 185 ? 24.890 16.731 -27.362 1.00 53.16 185 GLY A CA 1
ATOM 1431 C C . GLY A 1 185 ? 25.128 15.714 -28.495 1.00 53.16 185 GLY A C 1
ATOM 1432 O O . GLY A 1 185 ? 25.609 16.124 -29.545 1.00 53.16 185 GLY A O 1
ATOM 1433 N N . ASP A 1 186 ? 24.750 14.439 -28.339 1.00 50.22 186 ASP A N 1
ATOM 1434 C CA . ASP A 1 186 ? 25.011 13.401 -29.364 1.00 50.22 186 ASP A CA 1
ATOM 1435 C C . ASP A 1 186 ? 23.877 13.189 -30.394 1.00 50.22 186 ASP A C 1
ATOM 1437 O O . ASP A 1 186 ? 24.011 12.363 -31.299 1.00 50.22 186 ASP A O 1
ATOM 1441 N N . ASP A 1 187 ? 22.789 13.964 -30.329 1.00 52.97 187 ASP A N 1
ATOM 1442 C CA . ASP A 1 187 ? 21.713 13.954 -31.337 1.00 52.97 187 ASP A CA 1
ATOM 1443 C C . ASP A 1 187 ? 22.075 14.808 -32.567 1.00 52.97 187 ASP A C 1
ATOM 1445 O O . ASP A 1 187 ? 21.336 15.700 -32.987 1.00 52.97 187 ASP A O 1
ATOM 1449 N N . ALA A 1 188 ? 23.231 14.536 -33.174 1.00 50.72 188 ALA A N 1
ATOM 1450 C CA . ALA A 1 188 ? 23.433 14.901 -34.568 1.00 50.72 188 ALA A CA 1
ATOM 1451 C C . ALA A 1 188 ? 22.728 13.837 -35.431 1.00 50.72 188 ALA A C 1
ATOM 1453 O O . ALA A 1 188 ? 23.051 12.650 -35.310 1.00 50.72 188 ALA A O 1
ATOM 1454 N N . PRO A 1 189 ? 21.769 14.204 -36.302 1.00 50.78 189 PRO A N 1
ATOM 1455 C CA . PRO A 1 189 ? 21.129 13.236 -37.180 1.00 50.78 189 PRO A CA 1
ATOM 1456 C C . PRO A 1 189 ? 22.199 12.569 -38.046 1.00 50.78 189 PRO A C 1
ATOM 1458 O O . PRO A 1 189 ? 22.922 13.235 -38.788 1.00 50.78 189 PRO A O 1
ATOM 1461 N N . ARG A 1 190 ? 22.313 11.240 -37.946 1.00 56.56 190 ARG A N 1
ATOM 1462 C CA . ARG A 1 190 ? 23.164 10.459 -38.847 1.00 56.56 190 ARG A CA 1
ATOM 1463 C C . ARG A 1 190 ? 22.657 10.687 -40.275 1.00 56.56 190 ARG A C 1
ATOM 1465 O O . ARG A 1 190 ? 21.504 10.339 -40.543 1.00 56.56 190 ARG A O 1
ATOM 1472 N N . PRO A 1 191 ? 23.461 11.247 -41.198 1.00 46.25 191 PRO A N 1
ATOM 1473 C CA . PRO A 1 191 ? 23.031 11.364 -42.578 1.00 46.25 191 PRO A CA 1
ATOM 1474 C C . PRO A 1 191 ? 22.789 9.956 -43.118 1.00 46.25 191 PRO A C 1
ATOM 1476 O O . PRO A 1 191 ? 23.654 9.081 -43.041 1.00 46.25 191 PRO A O 1
ATOM 1479 N N . CYS A 1 192 ? 21.578 9.736 -43.626 1.00 49.03 192 CYS A N 1
ATOM 1480 C CA . CYS A 1 192 ? 21.228 8.540 -44.371 1.00 49.03 192 CYS A CA 1
ATOM 1481 C C . CYS A 1 192 ? 22.163 8.466 -45.581 1.00 49.03 192 CYS A C 1
ATOM 1483 O O . CYS A 1 192 ? 21.981 9.191 -46.558 1.00 49.03 192 CYS A O 1
ATOM 1485 N N . LEU A 1 193 ? 23.198 7.628 -45.499 1.00 50.50 193 LEU A N 1
ATOM 1486 C CA . LEU A 1 193 ? 24.083 7.361 -46.621 1.00 50.50 193 LEU A CA 1
ATOM 1487 C C . LEU A 1 193 ? 23.285 6.534 -47.637 1.00 50.50 193 LEU A C 1
ATOM 1489 O O . LEU A 1 193 ? 23.220 5.306 -47.562 1.00 50.50 193 LEU A O 1
ATOM 1493 N N . GLY A 1 194 ? 22.609 7.235 -48.547 1.00 42.00 194 GLY A N 1
ATOM 1494 C CA . GLY A 1 194 ? 21.949 6.652 -49.702 1.00 42.00 194 GLY A CA 1
ATOM 1495 C C . GLY A 1 194 ? 22.976 5.895 -50.531 1.00 42.00 194 GLY A C 1
ATOM 1496 O O . GLY A 1 194 ? 23.822 6.487 -51.195 1.00 42.00 194 GLY A O 1
ATOM 1497 N N . ARG A 1 195 ? 22.916 4.565 -50.471 1.00 46.84 195 ARG A N 1
ATOM 1498 C CA . ARG A 1 195 ? 23.666 3.678 -51.353 1.00 46.84 195 ARG A CA 1
ATOM 1499 C C . ARG A 1 195 ? 22.982 3.709 -52.722 1.00 46.84 195 ARG A C 1
ATOM 1501 O O . ARG A 1 195 ? 22.108 2.895 -53.002 1.00 46.84 195 ARG A O 1
ATOM 1508 N N . SER A 1 196 ? 23.347 4.672 -53.563 1.00 48.38 196 SER A N 1
ATOM 1509 C CA . SER A 1 196 ? 23.004 4.663 -54.984 1.00 48.38 196 SER A CA 1
ATOM 1510 C C . SER A 1 196 ? 23.826 3.579 -55.683 1.00 48.38 196 SER A C 1
ATOM 1512 O O . SER A 1 196 ? 25.036 3.691 -55.874 1.00 48.38 196 SER A O 1
ATOM 1514 N N . ALA A 1 197 ? 23.154 2.486 -56.036 1.00 50.38 197 ALA A N 1
ATOM 1515 C CA . ALA A 1 197 ? 23.668 1.486 -56.956 1.00 50.38 197 ALA A CA 1
ATOM 1516 C C . ALA A 1 197 ? 23.757 2.102 -58.363 1.00 50.38 197 ALA A C 1
ATOM 1518 O O . ALA A 1 197 ? 22.750 2.254 -59.048 1.00 50.38 197 ALA A O 1
ATOM 1519 N N . GLY A 1 198 ? 24.963 2.481 -58.785 1.00 43.41 198 GLY A N 1
ATOM 1520 C CA . GLY A 1 198 ? 25.268 2.796 -60.177 1.00 43.41 198 GLY A CA 1
ATOM 1521 C C . GLY A 1 198 ? 25.710 1.532 -60.907 1.00 43.41 198 GLY A C 1
ATOM 1522 O O . GLY A 1 198 ? 26.866 1.133 -60.806 1.00 43.41 198 GLY A O 1
ATOM 1523 N N . VAL A 1 199 ? 24.788 0.890 -61.626 1.00 52.22 199 VAL A N 1
ATOM 1524 C CA . VAL A 1 199 ? 25.110 -0.131 -62.631 1.00 52.22 199 VAL A CA 1
ATOM 1525 C C . VAL A 1 199 ? 25.702 0.593 -63.840 1.00 52.22 199 VAL A C 1
ATOM 1527 O O . VAL A 1 199 ? 25.008 1.344 -64.519 1.00 52.22 199 VAL A O 1
ATOM 1530 N N . ALA A 1 200 ? 26.998 0.399 -64.082 1.00 50.56 200 ALA A N 1
ATOM 1531 C CA . ALA A 1 200 ? 27.676 0.894 -65.271 1.00 50.56 200 ALA A CA 1
ATOM 1532 C C . ALA A 1 200 ? 27.338 0.000 -66.474 1.00 50.56 200 ALA A C 1
ATOM 1534 O O . ALA A 1 200 ? 27.642 -1.192 -66.497 1.00 50.56 200 ALA A O 1
ATOM 1535 N N . THR A 1 201 ? 26.692 0.591 -67.473 1.00 52.81 201 THR A N 1
ATOM 1536 C CA . THR A 1 201 ? 26.373 -0.019 -68.764 1.00 52.81 201 THR A CA 1
ATOM 1537 C C . THR A 1 201 ? 27.644 -0.164 -69.608 1.00 52.81 201 THR A C 1
ATOM 1539 O O . THR A 1 201 ? 28.371 0.805 -69.819 1.00 52.81 201 THR A O 1
ATOM 1542 N N . ILE A 1 202 ? 27.904 -1.370 -70.116 1.00 56.56 202 ILE A N 1
ATOM 1543 C CA . ILE A 1 202 ? 28.985 -1.675 -71.068 1.00 56.56 202 ILE A CA 1
ATOM 1544 C C . ILE A 1 202 ? 28.539 -1.245 -72.480 1.00 56.56 202 ILE A C 1
ATOM 1546 O O . ILE A 1 202 ? 27.468 -1.681 -72.915 1.00 56.56 202 ILE A O 1
ATOM 1550 N N . PRO A 1 203 ? 29.315 -0.451 -73.241 1.00 57.16 203 PRO A N 1
ATOM 1551 C CA . PRO A 1 203 ? 29.017 -0.200 -74.646 1.00 57.16 203 PRO A CA 1
ATOM 1552 C C . PRO A 1 203 ? 29.476 -1.381 -75.513 1.00 57.16 203 PRO A C 1
ATOM 1554 O O . PRO A 1 203 ? 30.631 -1.800 -75.452 1.00 57.16 203 PRO A O 1
ATOM 1557 N N . ARG A 1 204 ? 28.571 -1.907 -76.348 1.00 52.06 204 ARG A N 1
ATOM 1558 C CA . ARG A 1 204 ? 28.925 -2.822 -77.442 1.00 52.06 204 ARG A CA 1
ATOM 1559 C C . ARG A 1 204 ? 29.519 -2.020 -78.603 1.00 52.06 204 ARG A C 1
ATOM 1561 O O . ARG A 1 204 ? 28.895 -1.067 -79.069 1.00 52.06 204 ARG A O 1
ATOM 1568 N N . LYS A 1 205 ? 30.675 -2.457 -79.093 1.00 53.22 205 LYS A N 1
ATOM 1569 C CA . LYS A 1 205 ? 31.028 -2.429 -80.513 1.00 53.22 205 LYS A CA 1
ATOM 1570 C C . LYS A 1 205 ? 31.345 -3.852 -80.934 1.00 53.22 205 LYS A C 1
ATOM 1572 O O . LYS A 1 205 ? 31.917 -4.573 -80.087 1.00 53.22 205 LYS A O 1
#

pLDDT: mean 82.32, std 17.8, range [41.16, 98.25]

Secondary structure (DSSP, 8-state):
----PPPPPP-------HHHHHHHHHHHHHHHHHT---S---HHHHHHHHHHHHHHHHHHHHHHTS-TTTTGGGGSTTHHHHHHHHHHHHHHHGGG-HHHHHHHHHHHHHHHHHHHHHHHHHTS--HHHHHHHHHHHHHHHHHHHHHHHHTTS--S--TTSS-TTTS--HHHHHHS----PPPTT--PPPP--------PPPPP-

Foldseek 3Di:
DDDDDDDDDPPPVPPDDCPVVVVVVVVVVVCCLLVVDDPDDDPVVVVVLVVVVVVLVVVLVVLVPDDLQVLRCCPPPLVVVLQVQLVVQLVVQVVVDLLSSLVRSLVRSLVVLQVVLCCCRPVVSHNSSSVSSNSSSVSSVSNCVNLLVCLVPFDDQDPVRDTVVPDPRSNVCNVPDPPPPDDPPPPPPDPPPPPDDDDDDDDDD